Protein AF-A0A1C6F4W4-F1 (afdb_monomer)

Radius of gyration: 21.11 Å; Cα contacts (8 Å, |Δi|>4): 414; chains: 1; bounding box: 60×44×53 Å

Nearest PDB structures (foldseek):
  6biq-assembly4_C  TM=6.056E-01  e=6.637E-05  Trichomonas vaginalis
  6biq-assembly5_D  TM=5.310E-01  e=6.244E-05  Trichomonas vaginalis
  6b8c-assembly1_A  TM=7.217E-01  e=7.643E-04  Enterococcus faecium
  8v3w-assembly1_b  TM=6.867E-01  e=2.594E-03  Clostridioides difficile
  7v6t-assembly2_B  TM=5.217E-01  e=7.328E-03  Escherichia coli K-12

Foldseek 3Di:
DPPDDWDWDDDDPQWTWTQDDPVPGIDIDGVVVDPDDDDDDDVPDDDQDPQPQDLAQDDPDDDLLAFAQNLLLSLLVSQAVSQAAADPPAQQDQDAPVVLVVSCVVPPCQRPVCVVVCVVRHHRGGYYAFVSPVQSSCQQDNVVSDGHHCPLVRDDDFQVVQVVPFPFKDFLVPDDQFWSKWFDDVRGIWTRNGPQKTWGQDGRVRGIDIDGNPPDPTTMIGDRPSHHYDDCVVVDDDDPPPPD

Secondary structure (DSSP, 8-state):
---SPPPEEE-STTEEEEEEETTTEEEEEEGGGS--------TTS----TT--------SS--TTS-BHHHHHHHHHHHHHTT-B--TT-EEEE--HHHHHHHHHHHTHHHHTTHHHHHHHTTTSEEE-HHHHHHHHHHEETTTTEE-TTGGG-----HHHHHHH-SSEEEGGG--S-TT-EEEETTEEEEEEETTEEEEEEETTTEEEEEESTTS---EEE--TTSB---HHHH---------

pLDDT: mean 88.2, std 15.47, range [31.17, 98.88]

Mean predicted aligned error: 11.09 Å

Structure (mmCIF, N/CA/C/O backbone):
data_AF-A0A1C6F4W4-F1
#
_entry.id   AF-A0A1C6F4W4-F1
#
loop_
_atom_site.group_PDB
_atom_site.id
_atom_site.type_symbol
_atom_site.label_atom_id
_atom_site.label_alt_id
_atom_site.label_comp_id
_atom_site.label_asym_id
_atom_site.label_entity_id
_atom_site.label_seq_id
_atom_site.pdbx_PDB_ins_code
_atom_site.Cartn_x
_atom_site.Cartn_y
_atom_site.Cartn_z
_atom_site.occupancy
_atom_site.B_iso_or_equiv
_atom_site.auth_seq_id
_atom_site.auth_comp_id
_atom_site.auth_asym_id
_atom_site.auth_atom_id
_atom_site.pdbx_PDB_model_num
ATOM 1 N N . MET A 1 1 ? -38.102 -23.526 26.345 1.00 34.56 1 MET A N 1
ATOM 2 C CA . MET A 1 1 ? -37.687 -22.503 27.324 1.00 34.56 1 MET A CA 1
ATOM 3 C C . MET A 1 1 ? -36.189 -22.324 27.181 1.00 34.56 1 MET A C 1
ATOM 5 O O . MET A 1 1 ? -35.463 -23.223 27.578 1.00 34.56 1 MET A O 1
ATOM 9 N N . ILE A 1 2 ? -35.726 -21.238 26.557 1.00 39.31 2 ILE A N 1
ATOM 10 C CA . ILE A 1 2 ? -34.312 -20.850 26.644 1.00 39.31 2 ILE A CA 1
ATOM 11 C C . ILE A 1 2 ? -34.209 -20.078 27.958 1.00 39.31 2 ILE A C 1
ATOM 13 O O . ILE A 1 2 ? -34.439 -18.879 28.014 1.00 39.31 2 ILE A O 1
ATOM 17 N N . SER A 1 3 ? -34.043 -20.823 29.045 1.00 55.00 3 SER A N 1
ATOM 18 C CA . SER A 1 3 ? -33.612 -20.277 30.327 1.00 55.00 3 SER A CA 1
ATOM 19 C C . SER A 1 3 ? -32.093 -20.316 30.280 1.00 55.00 3 SER A C 1
ATOM 21 O O . SER A 1 3 ? -31.500 -21.333 30.631 1.00 55.00 3 SER A O 1
ATOM 23 N N . GLY A 1 4 ? -31.473 -19.275 29.746 1.00 56.84 4 GLY A N 1
ATOM 24 C CA . GLY A 1 4 ? -30.025 -19.199 29.644 1.00 56.84 4 GLY A CA 1
ATOM 25 C C . GLY A 1 4 ? -29.616 -17.751 29.496 1.00 56.84 4 GLY A C 1
ATOM 26 O O . GLY A 1 4 ? -30.234 -17.016 28.725 1.00 56.84 4 GLY A O 1
ATOM 27 N N . ASP A 1 5 ? -28.624 -17.348 30.274 1.00 73.56 5 ASP A N 1
ATOM 28 C CA . ASP A 1 5 ? -28.046 -16.015 30.215 1.00 73.56 5 ASP A CA 1
ATOM 29 C C . ASP A 1 5 ? -27.648 -15.668 28.769 1.00 73.56 5 ASP A C 1
ATOM 31 O O . ASP A 1 5 ? -27.149 -16.510 28.017 1.00 73.56 5 ASP A O 1
ATOM 35 N N . THR A 1 6 ? -27.924 -14.432 28.349 1.00 82.19 6 THR A N 1
ATOM 36 C CA . THR A 1 6 ? -27.609 -13.964 26.992 1.00 82.19 6 THR A CA 1
ATOM 37 C C . THR A 1 6 ? -26.132 -13.597 26.914 1.00 82.19 6 THR A C 1
ATOM 39 O O . THR A 1 6 ? -25.670 -12.745 27.668 1.00 82.19 6 THR A O 1
ATOM 42 N N . ILE A 1 7 ? -25.396 -14.218 25.989 1.00 87.56 7 ILE A N 1
ATOM 43 C CA . ILE A 1 7 ? -24.002 -13.870 25.681 1.00 87.56 7 ILE A CA 1
ATOM 44 C C . ILE A 1 7 ? -23.987 -13.019 24.409 1.00 87.56 7 ILE A C 1
ATOM 46 O O . ILE A 1 7 ? -24.620 -13.370 23.412 1.00 87.56 7 ILE A O 1
ATOM 50 N N . GLY A 1 8 ? -23.258 -11.905 24.450 1.00 89.38 8 GLY A N 1
ATOM 51 C CA . GLY A 1 8 ? -23.045 -11.013 23.317 1.00 89.38 8 GLY A CA 1
ATOM 52 C C . GLY A 1 8 ? -21.562 -10.792 23.055 1.00 89.38 8 GLY A C 1
ATOM 53 O O . GLY A 1 8 ? -20.743 -10.882 23.966 1.00 89.38 8 GLY A O 1
ATOM 54 N N . ILE A 1 9 ? -21.223 -10.511 21.801 1.00 90.25 9 ILE A N 1
ATOM 55 C CA . ILE A 1 9 ? -19.870 -10.160 21.370 1.00 90.25 9 ILE A CA 1
ATOM 56 C C . ILE A 1 9 ? -19.811 -8.642 21.266 1.00 90.25 9 ILE A C 1
ATOM 58 O O . ILE A 1 9 ? -20.549 -8.047 20.481 1.00 90.25 9 ILE A O 1
ATOM 62 N N . TYR A 1 10 ? -18.956 -8.007 22.059 1.00 86.94 10 TYR A N 1
ATOM 63 C CA . TYR A 1 10 ? -18.694 -6.582 21.906 1.00 86.94 10 TYR A CA 1
ATOM 64 C C . TYR A 1 10 ? -17.864 -6.335 20.655 1.00 86.94 10 TYR A C 1
ATOM 66 O O . TYR A 1 10 ? -16.881 -7.026 20.406 1.00 86.94 10 TYR A O 1
ATOM 74 N N . VAL A 1 11 ? -18.307 -5.376 19.851 1.00 85.25 11 VAL A N 1
ATOM 75 C CA . VAL A 1 11 ? -17.756 -5.107 18.514 1.00 85.25 11 VAL A CA 1
ATOM 76 C C . VAL A 1 11 ? -17.231 -3.677 18.387 1.00 85.25 11 VAL A C 1
ATOM 78 O O . VAL A 1 11 ? -17.151 -3.152 17.278 1.00 85.25 11 VAL A O 1
ATOM 81 N N . GLY A 1 12 ? -16.925 -3.037 19.516 1.00 78.25 12 GLY A N 1
ATOM 82 C CA . GLY A 1 12 ? -16.493 -1.645 19.572 1.00 78.25 12 GLY A CA 1
ATOM 83 C C . GLY A 1 12 ? -17.627 -0.624 19.470 1.00 78.25 12 GLY A C 1
ATOM 84 O O . GLY A 1 12 ? -18.808 -0.963 19.310 1.00 78.25 12 GLY A O 1
ATOM 85 N N . ASP A 1 13 ? -17.264 0.653 19.610 1.00 80.94 13 ASP A N 1
ATOM 86 C CA . ASP A 1 13 ? -18.166 1.815 19.556 1.00 80.94 13 ASP A CA 1
ATOM 87 C C . ASP A 1 13 ? -19.384 1.706 20.494 1.00 80.94 13 ASP A C 1
ATOM 89 O O . ASP A 1 13 ? -20.488 2.151 20.171 1.00 80.94 13 ASP A O 1
ATOM 93 N N . GLY A 1 14 ? -19.226 1.056 21.652 1.00 85.50 14 GLY A N 1
ATOM 94 C CA . GLY A 1 14 ? -20.329 0.872 22.595 1.00 85.50 14 GLY A CA 1
ATOM 95 C C . GLY A 1 14 ? -21.426 -0.080 22.102 1.00 85.50 14 GLY A C 1
ATOM 96 O O . GLY A 1 14 ? -22.542 -0.007 22.615 1.00 85.50 14 GLY A O 1
ATOM 97 N N . ASN A 1 15 ? -21.150 -0.958 21.129 1.00 91.00 15 ASN A N 1
ATOM 98 C CA . ASN A 1 15 ? -22.128 -1.881 20.543 1.00 91.00 15 ASN A CA 1
ATOM 99 C C . ASN A 1 15 ? -21.820 -3.357 20.822 1.00 91.00 15 ASN A C 1
ATOM 101 O O . ASN A 1 15 ? -20.669 -3.775 20.926 1.00 91.00 15 ASN A O 1
ATOM 105 N N . VAL A 1 16 ? -22.877 -4.167 20.851 1.00 92.69 16 VAL A N 1
ATOM 106 C CA . VAL A 1 16 ? -22.829 -5.615 21.064 1.00 92.69 16 VAL A CA 1
ATOM 107 C C . VAL A 1 16 ? -23.659 -6.346 20.011 1.00 92.69 16 VAL A C 1
ATOM 109 O O . VAL A 1 16 ? -24.753 -5.910 19.648 1.00 92.69 16 VAL A O 1
ATOM 112 N N . VAL A 1 17 ? -23.132 -7.465 19.515 1.00 92.81 17 VAL A N 1
ATOM 113 C CA . VAL A 1 17 ? -23.827 -8.390 18.615 1.00 92.81 17 VAL A CA 1
ATOM 114 C C . VAL A 1 17 ? -24.259 -9.621 19.399 1.00 92.81 17 VAL A C 1
ATOM 116 O O . VAL A 1 17 ? -23.430 -10.273 20.032 1.00 92.81 17 VAL A O 1
ATOM 119 N N . TYR A 1 18 ? -25.549 -9.953 19.371 1.00 92.81 18 TYR A N 1
ATOM 120 C CA . TYR A 1 18 ? -26.083 -11.094 20.118 1.00 92.81 18 TYR A CA 1
ATOM 121 C C . TYR A 1 18 ? -27.349 -11.674 19.480 1.00 92.81 18 TYR A C 1
ATOM 123 O O . TYR A 1 18 ? -28.036 -11.017 18.696 1.00 92.81 18 TYR A O 1
ATOM 131 N N . ALA A 1 19 ? -27.660 -12.928 19.816 1.00 91.06 19 ALA A N 1
ATOM 132 C CA . ALA A 1 19 ? -28.913 -13.570 19.430 1.00 91.06 19 ALA A CA 1
ATOM 133 C C . ALA A 1 19 ? -30.038 -13.112 20.371 1.00 91.06 19 ALA A C 1
ATOM 135 O O . ALA A 1 19 ? -30.039 -13.464 21.549 1.00 91.06 19 ALA A O 1
ATOM 136 N N . LYS A 1 20 ? -30.988 -12.323 19.856 1.00 87.94 20 LYS A N 1
ATOM 137 C CA . LYS A 1 20 ? -32.026 -11.665 20.663 1.00 87.94 20 LYS A CA 1
ATOM 138 C C . LYS A 1 20 ? -33.254 -12.539 20.880 1.00 87.94 20 LYS A C 1
ATOM 140 O O . LYS A 1 20 ? -33.699 -12.728 22.008 1.00 87.94 20 LYS A O 1
ATOM 145 N N . SER A 1 21 ? -33.824 -13.070 19.803 1.00 88.12 21 SER A N 1
ATOM 146 C CA . SER A 1 21 ? -34.999 -13.941 19.867 1.00 88.12 21 SER A CA 1
ATOM 147 C C . SER A 1 21 ? -35.139 -14.764 18.585 1.00 88.12 21 SER A C 1
ATOM 149 O O . SER A 1 21 ? -34.479 -14.493 17.585 1.00 88.12 21 SER A O 1
ATOM 151 N N . ALA A 1 22 ? -36.028 -15.760 18.585 1.00 86.50 22 ALA A N 1
ATOM 152 C CA . ALA A 1 22 ? -36.345 -16.513 17.369 1.00 86.50 22 ALA A CA 1
ATOM 153 C C . ALA A 1 22 ? -37.002 -15.645 16.276 1.00 86.50 22 ALA A C 1
ATOM 155 O O . ALA A 1 22 ? -36.935 -16.001 15.104 1.00 86.50 22 ALA A O 1
ATOM 156 N N . ALA A 1 23 ? -37.641 -14.534 16.658 1.00 92.75 23 ALA A N 1
ATOM 157 C CA . ALA A 1 23 ? -38.277 -13.611 15.723 1.00 92.75 23 ALA A CA 1
ATOM 158 C C . ALA A 1 23 ? -37.289 -12.565 15.187 1.00 92.75 23 ALA A C 1
ATOM 160 O O . ALA A 1 23 ? -37.311 -12.260 13.999 1.00 92.75 23 ALA A O 1
ATOM 161 N N . ASP A 1 24 ? -36.415 -12.050 16.054 1.00 89.38 24 ASP A N 1
ATOM 162 C CA . ASP A 1 24 ? -35.503 -10.945 15.731 1.00 89.38 24 ASP A CA 1
ATOM 163 C C . ASP A 1 24 ? -34.140 -11.425 15.211 1.00 89.38 24 ASP A C 1
ATOM 165 O O . ASP A 1 24 ? -33.417 -10.675 14.561 1.00 89.38 24 ASP A O 1
ATOM 169 N N . GLY A 1 25 ? -33.770 -12.677 15.489 1.00 89.88 25 GLY A N 1
ATOM 170 C CA . GLY A 1 25 ? -32.495 -13.253 15.076 1.00 89.88 25 GLY A CA 1
ATOM 171 C C . GLY A 1 25 ? -31.293 -12.629 15.790 1.00 89.88 25 GLY A C 1
ATOM 172 O O . GLY A 1 25 ? -31.318 -12.394 17.002 1.00 89.88 25 GLY A O 1
ATOM 173 N N . VAL A 1 26 ? -30.210 -12.424 15.036 1.00 92.56 26 VAL A N 1
ATOM 174 C CA . VAL A 1 26 ? -28.975 -11.785 15.511 1.00 92.56 26 VAL A CA 1
ATOM 175 C C . VAL A 1 26 ? -29.067 -10.286 15.260 1.00 92.56 26 VAL A C 1
ATOM 177 O O . VAL A 1 26 ? -29.299 -9.861 14.130 1.00 92.56 26 VAL A O 1
ATOM 180 N N . VAL A 1 27 ? -28.851 -9.491 16.302 1.00 93.19 27 VAL A N 1
ATOM 181 C CA . VAL A 1 27 ? -28.929 -8.027 16.240 1.00 93.19 27 VAL A CA 1
ATOM 182 C C . VAL A 1 27 ? -27.602 -7.393 16.643 1.00 93.19 27 VAL A C 1
ATOM 184 O O . VAL A 1 27 ? -26.827 -7.999 17.381 1.00 93.19 27 VAL A O 1
ATOM 187 N N . LYS A 1 28 ? -27.370 -6.157 16.188 1.00 94.44 28 LYS A N 1
ATOM 188 C CA . LYS A 1 28 ? -26.340 -5.247 16.703 1.00 94.44 28 LYS A CA 1
ATOM 189 C C . LYS A 1 28 ? -27.047 -4.092 17.401 1.00 94.44 28 LYS A C 1
ATOM 191 O O . LYS A 1 28 ? -27.774 -3.349 16.747 1.00 94.44 28 LYS A O 1
ATOM 196 N N . GLU A 1 29 ? -26.838 -3.936 18.700 1.00 94.75 29 GLU A N 1
ATOM 197 C CA . GLU A 1 29 ? -27.463 -2.870 19.491 1.00 94.75 29 GLU A CA 1
ATOM 198 C C . GLU A 1 29 ? -26.431 -2.205 20.413 1.00 94.75 29 GLU A C 1
ATOM 200 O O . GLU A 1 29 ? -25.399 -2.814 20.715 1.00 94.75 29 GLU A O 1
ATOM 205 N N . PRO A 1 30 ? -26.687 -0.972 20.885 1.00 93.50 30 PRO A N 1
ATOM 206 C CA . PRO A 1 30 ? -25.866 -0.364 21.921 1.00 93.50 30 PRO A CA 1
ATOM 207 C C . PRO A 1 30 ? -25.831 -1.248 23.170 1.00 93.50 30 PRO A C 1
ATOM 209 O O . PRO A 1 30 ? -2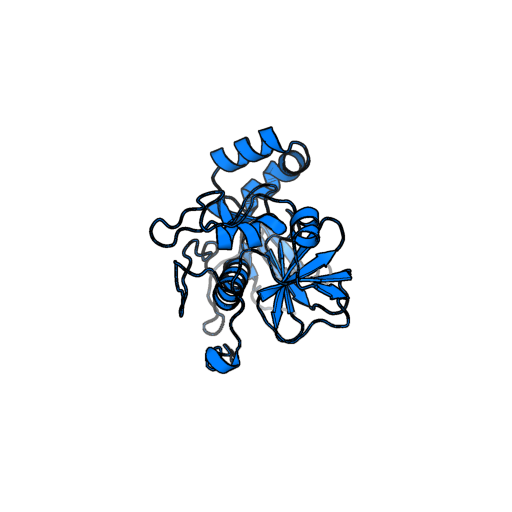6.857 -1.794 23.578 1.00 93.50 30 PRO A O 1
ATOM 212 N N . VAL A 1 31 ? -24.681 -1.330 23.841 1.00 89.38 31 VAL A N 1
ATOM 213 C CA . VAL A 1 31 ? -24.550 -2.014 25.139 1.00 89.38 31 VAL A CA 1
ATOM 214 C C . VAL A 1 31 ? -25.578 -1.458 26.131 1.00 89.38 31 VAL A C 1
ATOM 216 O O . VAL A 1 31 ? -26.204 -2.217 26.862 1.00 89.38 31 VAL A O 1
ATOM 219 N N . SER A 1 32 ? -25.847 -0.150 26.091 1.00 91.00 32 SER A N 1
ATOM 220 C CA . SER A 1 32 ? -26.853 0.514 26.932 1.00 91.00 32 SER A CA 1
ATOM 221 C C . SER A 1 32 ? -28.299 0.061 26.693 1.00 91.00 32 SER A C 1
ATOM 223 O O . SER A 1 32 ? -29.154 0.320 27.538 1.00 91.00 32 SER A O 1
ATOM 225 N N . ALA A 1 33 ? -28.590 -0.601 25.570 1.00 87.50 33 ALA A N 1
ATOM 226 C CA . ALA A 1 33 ? -29.919 -1.124 25.263 1.00 87.50 33 ALA A CA 1
ATOM 227 C C . ALA A 1 33 ? -30.185 -2.502 25.898 1.00 87.50 33 ALA A C 1
ATOM 229 O O . ALA A 1 33 ? -31.342 -2.909 25.998 1.00 87.50 33 ALA A O 1
ATOM 230 N N . GLY A 1 34 ? -29.140 -3.222 26.325 1.00 82.12 34 GLY A N 1
ATOM 231 C CA . GLY A 1 34 ? -29.257 -4.548 26.934 1.00 82.12 34 GLY A CA 1
ATOM 232 C C . GLY A 1 34 ? -29.070 -4.542 28.453 1.00 82.12 34 GLY A C 1
ATOM 233 O O . GLY A 1 34 ? -28.502 -3.622 29.034 1.00 82.12 34 GLY A O 1
ATOM 234 N N . SER A 1 35 ? -29.531 -5.603 29.117 1.00 84.00 35 SER A N 1
ATOM 235 C CA . SER A 1 35 ? -29.334 -5.826 30.559 1.00 84.00 35 SER A CA 1
ATOM 236 C C . SER A 1 35 ? -28.060 -6.638 30.840 1.00 84.00 35 SER A C 1
ATOM 238 O O . SER A 1 35 ? -28.122 -7.712 31.435 1.00 84.00 35 SER A O 1
ATOM 240 N N . TRP A 1 36 ? -26.905 -6.152 30.377 1.00 86.94 36 TRP A N 1
ATOM 241 C CA . TRP A 1 36 ? -25.606 -6.813 30.564 1.00 86.94 36 TRP A CA 1
ATOM 242 C C . TRP A 1 36 ? -25.111 -6.656 32.004 1.00 86.94 36 TRP A C 1
ATOM 244 O O . TRP A 1 36 ? -25.077 -5.548 32.534 1.00 86.94 36 TRP A O 1
ATOM 254 N N . THR A 1 37 ? -24.715 -7.757 32.641 1.00 86.12 37 THR A N 1
ATOM 255 C CA . THR A 1 37 ? -24.343 -7.776 34.069 1.00 86.12 37 THR A CA 1
ATOM 256 C C . THR A 1 37 ? -22.857 -8.016 34.318 1.00 86.12 37 THR A C 1
ATOM 258 O O . THR A 1 37 ? -22.373 -7.713 35.407 1.00 86.12 37 THR A O 1
ATOM 261 N N . ALA A 1 38 ? -22.127 -8.543 33.333 1.00 85.50 38 ALA A N 1
ATOM 262 C CA . ALA A 1 38 ? -20.712 -8.857 33.453 1.00 85.50 38 ALA A CA 1
ATOM 263 C C . ALA A 1 38 ? -20.014 -8.851 32.090 1.00 85.50 38 ALA A C 1
ATOM 265 O O . ALA A 1 38 ? -20.641 -9.051 31.050 1.00 85.50 38 ALA A O 1
ATOM 266 N N . TRP A 1 39 ? -18.699 -8.671 32.145 1.00 85.25 39 TRP A N 1
ATOM 267 C CA . TRP A 1 39 ? -17.776 -8.837 31.031 1.00 85.25 39 TRP A CA 1
ATOM 268 C C . TRP A 1 39 ? -16.846 -10.006 31.340 1.00 85.25 39 TRP A C 1
ATOM 270 O O . TRP A 1 39 ? -16.452 -10.187 32.494 1.00 85.25 39 TRP A O 1
ATOM 280 N N . PHE A 1 40 ? -16.508 -10.800 30.328 1.00 83.12 40 PHE A N 1
ATOM 281 C CA . PHE A 1 40 ? -15.511 -11.857 30.443 1.00 83.12 40 PHE A CA 1
ATOM 282 C C . PHE A 1 40 ? -14.760 -12.030 29.125 1.00 83.12 40 PHE A C 1
ATOM 284 O O . PHE A 1 40 ? -15.306 -11.797 28.047 1.00 83.12 40 PHE A O 1
ATOM 291 N N . GLU A 1 41 ? -13.514 -12.471 29.237 1.00 79.94 41 GLU A N 1
ATOM 292 C CA . GLU A 1 41 ? -12.682 -12.884 28.114 1.00 79.94 41 GLU A CA 1
ATOM 293 C C . GLU A 1 41 ? -12.720 -14.410 27.979 1.00 79.94 41 GLU A C 1
ATOM 295 O O . GLU A 1 41 ? -12.886 -15.147 28.954 1.00 79.94 41 GLU A O 1
ATOM 300 N N . ILE A 1 42 ? -12.577 -14.892 26.751 1.00 80.31 42 ILE A N 1
ATOM 301 C CA . ILE A 1 42 ? -12.490 -16.299 26.387 1.00 80.31 42 ILE A CA 1
ATOM 302 C C . ILE A 1 42 ? -10.995 -16.634 26.306 1.00 80.31 42 ILE A C 1
ATOM 304 O O . ILE A 1 42 ? -10.340 -16.190 25.368 1.00 80.31 42 ILE A O 1
ATOM 308 N N . PRO A 1 43 ? -10.438 -17.430 27.239 1.00 69.19 43 PRO A N 1
ATOM 309 C CA . PRO A 1 43 ? -8.984 -17.571 27.406 1.00 69.19 43 PRO A CA 1
ATOM 310 C C . PRO A 1 43 ? -8.207 -18.124 26.201 1.00 69.19 43 PRO A C 1
ATOM 312 O O . PRO A 1 43 ? -6.983 -18.089 26.198 1.00 69.19 43 PRO A O 1
ATOM 315 N N . TRP A 1 44 ? -8.899 -18.696 25.217 1.00 76.56 44 TRP A N 1
ATOM 316 C CA . TRP A 1 44 ? -8.320 -19.278 24.001 1.00 76.56 44 TRP A CA 1
ATOM 317 C C . TRP A 1 44 ? -8.621 -18.456 22.739 1.00 76.56 44 TRP A C 1
ATOM 319 O O . TRP A 1 44 ? -8.401 -18.938 21.631 1.00 76.56 44 TRP A O 1
ATOM 329 N N . ILE A 1 45 ? -9.166 -17.248 22.894 1.00 73.25 45 ILE A N 1
ATOM 330 C CA . ILE A 1 45 ? -9.273 -16.260 21.822 1.00 73.25 45 ILE A CA 1
ATOM 331 C C . ILE A 1 45 ? -8.183 -15.218 22.050 1.00 73.25 45 ILE A C 1
ATOM 333 O O . ILE A 1 45 ? -8.053 -14.677 23.145 1.00 73.25 45 ILE A O 1
ATOM 337 N N . GLU A 1 46 ? -7.416 -14.927 21.005 1.00 64.62 46 GLU A N 1
ATOM 338 C CA . GLU A 1 46 ? -6.555 -13.751 20.980 1.00 64.62 46 GLU A CA 1
ATOM 339 C C . GLU A 1 46 ? -7.429 -12.527 20.691 1.00 64.62 46 GLU A C 1
ATOM 341 O O . GLU A 1 46 ? -7.998 -12.378 19.607 1.00 64.62 46 GLU A O 1
ATOM 346 N N . TYR A 1 47 ? -7.607 -11.685 21.705 1.00 62.75 47 TYR A N 1
ATOM 347 C CA . TYR A 1 47 ? -8.311 -10.419 21.570 1.00 62.75 47 TYR A CA 1
ATOM 348 C C . TYR A 1 47 ? -7.330 -9.381 21.035 1.00 62.75 47 TYR A C 1
ATOM 350 O O . TYR A 1 47 ? -6.377 -9.026 21.722 1.00 62.75 47 TYR A O 1
ATOM 358 N N . GLY A 1 48 ? -7.561 -8.880 19.821 1.00 55.25 48 GLY A N 1
ATOM 359 C CA . GLY A 1 48 ? -6.865 -7.677 19.374 1.00 55.25 48 GLY A CA 1
ATOM 360 C C . GLY A 1 48 ? -7.280 -6.504 20.263 1.00 55.25 48 GLY A C 1
ATOM 361 O O . GLY A 1 48 ? -8.473 -6.326 20.516 1.00 55.25 48 GLY A O 1
ATOM 362 N N . GLU A 1 49 ? -6.333 -5.696 20.746 1.00 53.19 49 GLU A N 1
ATOM 363 C CA . GLU A 1 49 ? -6.718 -4.423 21.360 1.00 53.19 49 GLU A CA 1
ATOM 364 C C . GLU A 1 49 ? -7.397 -3.569 20.283 1.00 53.19 49 GLU A C 1
ATOM 366 O O . GLU A 1 49 ? -6.916 -3.541 19.145 1.00 53.19 49 GLU A O 1
ATOM 371 N N . GLU A 1 50 ? -8.459 -2.829 20.633 1.00 48.47 50 GLU A N 1
ATOM 372 C CA . GLU A 1 50 ? -9.143 -1.888 19.720 1.00 48.47 50 GLU A CA 1
ATOM 373 C C . GLU A 1 50 ? -8.159 -0.914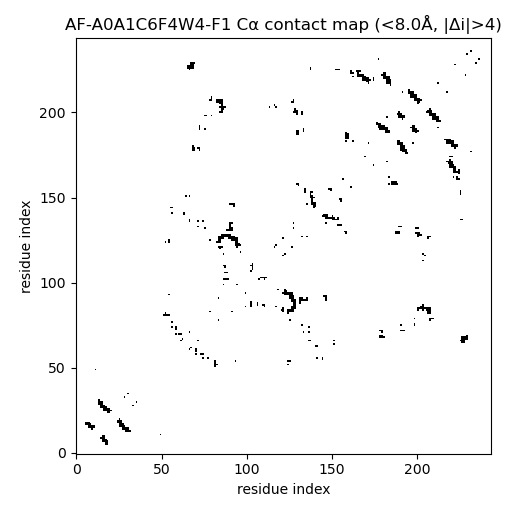 19.027 1.00 48.47 50 GLU A C 1
ATOM 375 O O . GLU A 1 50 ? -8.467 -0.376 17.965 1.00 48.47 50 GLU A O 1
ATOM 380 N N . ASN A 1 51 ? -6.953 -0.747 19.595 1.00 48.19 51 ASN A N 1
ATOM 381 C CA . ASN A 1 51 ? -5.856 0.091 19.112 1.00 48.19 51 ASN A CA 1
ATOM 382 C C . ASN A 1 51 ? -4.534 -0.658 18.828 1.00 48.19 51 ASN A C 1
ATOM 384 O O . ASN A 1 51 ? -3.500 -0.008 18.702 1.00 48.19 51 ASN A O 1
ATOM 388 N N . SER A 1 52 ? -4.516 -1.988 18.698 1.00 51.50 52 SER A N 1
ATOM 389 C CA . SER A 1 52 ? -3.273 -2.751 18.434 1.00 51.50 52 SER A CA 1
ATOM 390 C C . SER A 1 52 ? -2.790 -2.675 16.976 1.00 51.50 52 SER A C 1
ATOM 392 O O . SER A 1 52 ? -2.221 -3.624 16.446 1.00 51.50 52 SER A O 1
ATOM 394 N N . PHE A 1 53 ? -2.992 -1.541 16.300 1.00 61.81 53 PHE A N 1
ATOM 395 C CA . PHE A 1 53 ? -2.255 -1.264 15.072 1.00 61.81 53 PHE A CA 1
ATOM 396 C C . PHE A 1 53 ? -0.904 -0.662 15.452 1.00 61.81 53 PHE A C 1
ATOM 398 O O . PHE A 1 53 ? -0.827 0.388 16.092 1.00 61.81 53 PHE A O 1
ATOM 405 N N . SER A 1 54 ? 0.181 -1.322 15.057 1.00 77.00 54 SER A N 1
ATOM 406 C CA . SER A 1 54 ? 1.501 -0.729 15.201 1.00 77.00 54 SER A CA 1
ATOM 407 C C . SER A 1 54 ? 1.781 0.201 14.025 1.00 77.00 54 SER A C 1
ATOM 409 O O . SER A 1 54 ? 1.598 -0.153 12.859 1.00 77.00 54 SER A O 1
ATOM 411 N N . ASN A 1 55 ? 2.257 1.407 14.330 1.00 85.06 55 ASN A N 1
ATOM 412 C CA . ASN A 1 55 ? 2.871 2.281 13.330 1.00 85.06 55 ASN A CA 1
ATOM 413 C C . ASN A 1 55 ? 4.380 2.015 13.195 1.00 85.06 55 ASN A C 1
ATOM 415 O O . ASN A 1 55 ? 5.037 2.656 12.367 1.00 85.06 55 ASN A O 1
ATOM 419 N N . GLU A 1 56 ? 4.945 1.114 13.998 1.00 85.69 56 GLU A N 1
ATOM 420 C CA . GLU A 1 56 ? 6.336 0.702 13.853 1.00 85.69 56 GLU A CA 1
ATOM 421 C C . GLU A 1 56 ? 6.502 -0.182 12.620 1.00 85.69 56 GLU A C 1
ATOM 423 O O . GLU A 1 56 ? 5.628 -0.976 12.282 1.00 85.69 56 GLU A O 1
ATOM 428 N N . ILE A 1 57 ? 7.644 -0.029 11.953 1.00 87.81 57 ILE A N 1
ATOM 429 C CA . ILE A 1 57 ? 8.025 -0.842 10.803 1.00 87.81 57 ILE A CA 1
ATOM 430 C C . ILE A 1 57 ? 9.329 -1.525 11.137 1.00 87.81 57 ILE A C 1
ATOM 432 O O . ILE A 1 57 ? 10.321 -0.866 11.456 1.00 87.81 57 ILE A O 1
ATOM 436 N N . GLN A 1 58 ? 9.315 -2.843 11.040 1.00 86.19 58 GLN A N 1
ATOM 437 C CA . GLN A 1 58 ? 10.447 -3.697 11.329 1.00 86.19 58 GLN A CA 1
ATOM 438 C C . GLN A 1 58 ? 10.838 -4.460 10.071 1.00 86.19 58 GLN A C 1
ATOM 440 O O . GLN A 1 58 ? 9.997 -4.878 9.279 1.00 86.19 58 GLN A O 1
ATOM 445 N N . PHE A 1 59 ? 12.135 -4.639 9.874 1.00 85.19 59 PHE A N 1
ATOM 446 C CA . PHE A 1 59 ? 12.643 -5.462 8.792 1.00 85.19 59 PHE A CA 1
ATOM 447 C C . PHE A 1 59 ? 13.660 -6.441 9.361 1.00 85.19 59 PHE A C 1
ATOM 449 O O . PHE A 1 59 ? 14.569 -6.030 10.082 1.00 85.19 59 PHE A O 1
ATOM 456 N N . GLU A 1 60 ? 13.511 -7.723 9.035 1.00 73.25 60 GLU A N 1
ATOM 457 C CA . GLU A 1 60 ? 14.417 -8.770 9.524 1.00 73.25 60 GLU A CA 1
ATOM 458 C C . GLU A 1 60 ? 15.760 -8.753 8.775 1.00 73.25 60 GLU A C 1
ATOM 460 O O . GLU A 1 60 ? 16.815 -8.916 9.383 1.00 73.25 60 GLU A O 1
ATOM 465 N N . GLU A 1 61 ? 15.734 -8.484 7.465 1.00 64.38 61 GLU A N 1
ATOM 466 C CA . GLU A 1 61 ? 16.916 -8.432 6.596 1.00 64.38 61 GLU A CA 1
ATOM 467 C C . GLU A 1 61 ? 16.818 -7.228 5.648 1.00 64.38 61 GLU A C 1
ATOM 469 O O . GLU A 1 61 ? 16.330 -7.314 4.519 1.00 64.38 61 GLU A O 1
ATOM 474 N N . TYR A 1 62 ? 17.255 -6.062 6.129 1.00 64.69 62 TYR A N 1
ATOM 475 C CA . TYR A 1 62 ? 17.124 -4.795 5.410 1.00 64.69 62 TYR A CA 1
ATOM 476 C C . TYR A 1 62 ? 18.463 -4.105 5.194 1.00 64.69 62 TYR A C 1
ATOM 478 O O . TYR A 1 62 ? 19.122 -3.656 6.129 1.00 64.69 62 TYR A O 1
ATOM 486 N N . ASP A 1 63 ? 18.833 -3.983 3.921 1.00 68.44 63 ASP A N 1
ATOM 487 C CA . ASP A 1 63 ? 19.884 -3.073 3.486 1.00 68.44 63 ASP A CA 1
ATOM 488 C C . ASP A 1 63 ? 19.241 -1.725 3.141 1.00 68.44 63 ASP A C 1
ATOM 490 O O . ASP A 1 63 ? 18.647 -1.551 2.074 1.00 68.44 63 ASP A O 1
ATOM 494 N N . GLU A 1 64 ? 19.376 -0.753 4.045 1.00 61.22 64 GLU A N 1
ATOM 495 C CA . GLU A 1 64 ? 18.877 0.616 3.860 1.00 61.22 64 GLU A CA 1
ATOM 496 C C . GLU A 1 64 ? 19.380 1.270 2.565 1.00 61.22 64 GLU A C 1
ATOM 498 O O . GLU A 1 64 ? 18.701 2.117 1.985 1.00 61.22 64 GLU A O 1
ATOM 503 N N . LYS A 1 65 ? 20.553 0.847 2.078 1.00 66.88 65 LYS A N 1
ATOM 504 C CA . LYS A 1 65 ? 21.196 1.391 0.878 1.00 66.88 65 LYS A CA 1
ATOM 505 C C . LYS A 1 65 ? 20.730 0.688 -0.390 1.00 66.88 65 LYS A C 1
ATOM 507 O O . LYS A 1 65 ? 21.052 1.142 -1.488 1.00 66.88 65 LYS A O 1
ATOM 512 N N . LYS A 1 66 ? 19.982 -0.411 -0.257 1.00 76.81 66 LYS A N 1
ATOM 513 C CA . LYS A 1 66 ? 19.456 -1.216 -1.358 1.00 76.81 66 LYS A CA 1
ATOM 514 C C . LYS A 1 66 ? 18.022 -1.635 -1.062 1.00 76.81 66 LYS A C 1
ATOM 516 O O . LYS A 1 66 ? 17.754 -2.771 -0.672 1.00 76.81 66 LYS A O 1
ATOM 521 N N . LYS A 1 67 ? 17.087 -0.722 -1.339 1.00 89.75 67 LYS A N 1
ATOM 522 C CA . LYS A 1 67 ? 15.657 -1.044 -1.423 1.00 89.75 67 LYS A CA 1
ATOM 523 C C . LYS A 1 67 ? 15.480 -2.250 -2.348 1.00 89.75 67 LYS A C 1
ATOM 525 O O . LYS A 1 67 ? 15.854 -2.189 -3.523 1.00 89.75 67 LYS A O 1
ATOM 530 N N . ASN A 1 68 ? 14.963 -3.351 -1.812 1.00 93.12 68 ASN A N 1
ATOM 531 C CA . ASN A 1 68 ? 14.887 -4.630 -2.510 1.00 93.12 68 ASN A CA 1
ATOM 532 C C . ASN A 1 68 ? 13.487 -5.251 -2.426 1.00 93.12 68 ASN A C 1
ATOM 534 O O . ASN A 1 68 ? 12.624 -4.796 -1.674 1.00 93.12 68 ASN A O 1
ATOM 538 N N . ASN A 1 69 ? 13.247 -6.273 -3.242 1.00 93.94 69 ASN A N 1
ATOM 539 C CA . ASN A 1 69 ? 11.940 -6.909 -3.363 1.00 93.94 69 ASN A CA 1
ATOM 540 C C . ASN A 1 69 ? 11.484 -7.626 -2.080 1.00 93.94 69 ASN A C 1
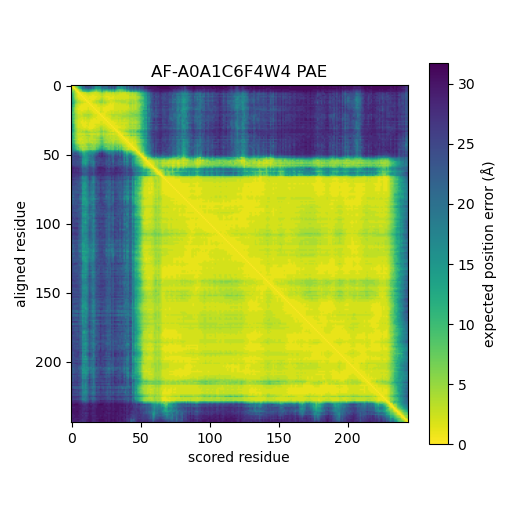ATOM 542 O O . ASN A 1 69 ? 10.286 -7.647 -1.815 1.00 93.94 69 ASN A O 1
ATOM 546 N N . LEU A 1 70 ? 12.396 -8.157 -1.258 1.00 92.06 70 LEU A N 1
ATOM 547 C CA . LEU A 1 70 ? 12.035 -8.816 0.005 1.00 92.06 70 LEU A CA 1
ATOM 548 C C . LEU A 1 70 ? 11.603 -7.806 1.069 1.00 92.06 70 LEU A C 1
ATOM 550 O O . LEU A 1 70 ? 10.566 -7.987 1.704 1.00 92.06 70 LEU A O 1
ATOM 554 N N . GLY A 1 71 ? 12.326 -6.692 1.198 1.00 93.75 71 GLY A N 1
ATOM 555 C CA . GLY A 1 71 ? 11.921 -5.598 2.079 1.00 93.75 71 GLY A CA 1
ATOM 556 C C . GLY A 1 71 ? 10.585 -4.982 1.653 1.00 93.75 71 GLY A C 1
ATOM 557 O O . GLY A 1 71 ? 9.763 -4.654 2.505 1.00 93.75 71 GLY A O 1
ATOM 558 N N . LEU A 1 72 ? 10.315 -4.893 0.344 1.00 96.12 72 LEU A N 1
ATOM 559 C CA . LEU A 1 72 ? 9.008 -4.461 -0.160 1.00 96.12 72 LEU A CA 1
ATOM 560 C C . LEU A 1 72 ? 7.883 -5.429 0.245 1.00 96.12 72 LEU A C 1
ATOM 562 O O . LEU A 1 72 ? 6.788 -4.988 0.588 1.00 96.12 72 LEU A O 1
ATOM 566 N N . VAL A 1 73 ? 8.141 -6.739 0.220 1.00 96.06 73 VAL A N 1
ATOM 567 C CA . VAL A 1 73 ? 7.173 -7.753 0.668 1.00 96.06 73 VAL A CA 1
ATOM 568 C C . VAL A 1 73 ? 6.917 -7.628 2.168 1.00 96.06 73 VAL A C 1
ATOM 570 O O . VAL A 1 73 ? 5.757 -7.569 2.567 1.00 96.06 73 VAL A O 1
ATOM 573 N N . GLN A 1 74 ? 7.964 -7.503 2.989 1.00 94.69 74 GLN A N 1
ATOM 574 C CA . GLN A 1 74 ? 7.827 -7.285 4.436 1.00 94.69 74 GLN A CA 1
ATOM 575 C C . GLN A 1 74 ? 7.047 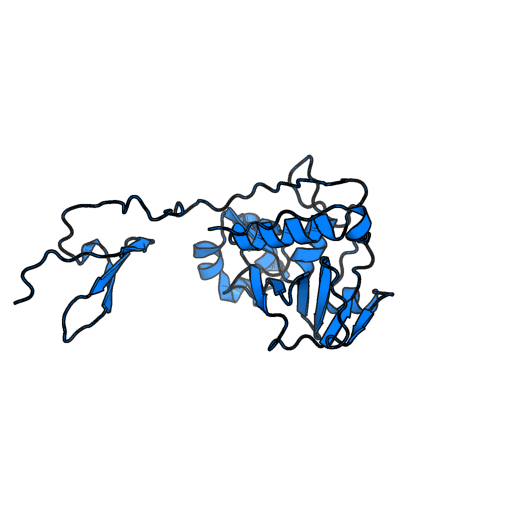-6.004 4.753 1.00 94.69 74 GLN A C 1
ATOM 577 O O . GLN A 1 74 ? 6.188 -6.005 5.631 1.00 94.69 74 GLN A O 1
ATOM 582 N N . TRP A 1 75 ? 7.309 -4.920 4.020 1.00 96.25 75 TRP A N 1
ATOM 583 C CA . TRP A 1 75 ? 6.562 -3.667 4.128 1.00 96.25 75 TRP A CA 1
ATOM 584 C C . TRP A 1 75 ? 5.074 -3.859 3.827 1.00 96.25 75 TRP A C 1
ATOM 586 O O . TRP A 1 75 ? 4.220 -3.419 4.592 1.00 96.25 75 TRP A O 1
ATOM 596 N N . ALA A 1 76 ? 4.756 -4.543 2.726 1.00 98.06 76 ALA A N 1
ATOM 597 C CA . ALA A 1 76 ? 3.377 -4.784 2.327 1.00 98.06 76 ALA A CA 1
ATOM 598 C C . ALA A 1 76 ? 2.636 -5.666 3.343 1.00 98.06 76 ALA A C 1
ATOM 600 O O . ALA A 1 76 ? 1.505 -5.350 3.710 1.00 98.06 76 ALA A O 1
ATOM 601 N N . ILE A 1 77 ? 3.276 -6.740 3.822 1.00 95.88 77 ILE A N 1
ATOM 602 C CA . ILE A 1 77 ? 2.713 -7.641 4.838 1.00 95.88 77 ILE A CA 1
ATOM 603 C C . ILE A 1 77 ? 2.397 -6.863 6.112 1.00 95.88 77 ILE A C 1
ATOM 605 O O . ILE A 1 77 ? 1.257 -6.899 6.562 1.00 95.88 77 ILE A O 1
ATOM 609 N N . GLN A 1 78 ? 3.343 -6.069 6.617 1.00 95.19 78 GLN A N 1
ATOM 610 C CA . GLN A 1 78 ? 3.114 -5.228 7.793 1.00 95.19 78 GLN A CA 1
ATOM 611 C C . GLN A 1 78 ? 2.008 -4.196 7.574 1.00 95.19 78 GLN A C 1
ATOM 613 O O . GLN A 1 78 ? 1.248 -3.926 8.500 1.00 95.19 78 GLN A O 1
ATOM 618 N N . ALA A 1 79 ? 1.887 -3.626 6.372 1.00 97.31 79 ALA A N 1
ATOM 619 C CA . ALA A 1 79 ? 0.807 -2.695 6.064 1.00 97.31 79 ALA A CA 1
ATOM 620 C C . ALA A 1 79 ? -0.574 -3.363 6.161 1.00 97.31 79 ALA A C 1
ATOM 622 O O . ALA A 1 79 ? -1.514 -2.775 6.693 1.00 97.31 79 ALA A O 1
ATOM 623 N N . TYR A 1 80 ? -0.694 -4.604 5.686 1.00 96.56 80 TYR A N 1
ATOM 624 C CA . TYR A 1 80 ? -1.920 -5.386 5.822 1.00 96.56 80 TYR A CA 1
ATOM 625 C C . TYR A 1 80 ? -2.172 -5.826 7.273 1.00 96.56 80 TYR A C 1
ATOM 627 O O . TYR A 1 80 ? -3.262 -5.600 7.792 1.00 96.56 80 TYR A O 1
ATOM 635 N N . GLU A 1 81 ? -1.178 -6.420 7.937 1.00 91.62 81 GLU A N 1
ATOM 636 C CA . GLU A 1 81 ? -1.314 -6.972 9.294 1.00 91.62 81 GLU A CA 1
ATOM 637 C C . GLU A 1 81 ? -1.593 -5.890 10.344 1.00 91.62 81 GLU A C 1
ATOM 639 O O . GLU A 1 81 ? -2.394 -6.111 11.246 1.00 91.62 81 GLU A O 1
ATOM 644 N N . ASN A 1 82 ? -1.032 -4.687 10.178 1.00 92.50 82 ASN A N 1
ATOM 645 C CA . ASN A 1 82 ? -1.316 -3.538 11.045 1.00 92.50 82 ASN A CA 1
ATOM 646 C C . ASN A 1 82 ? -2.537 -2.714 10.593 1.00 92.50 82 ASN A C 1
ATOM 648 O O . ASN A 1 82 ? -2.774 -1.625 11.114 1.00 92.50 82 ASN A O 1
ATOM 652 N N . GLY A 1 83 ? -3.308 -3.188 9.609 1.00 94.38 83 GLY A N 1
ATOM 653 C CA . GLY A 1 83 ? -4.575 -2.573 9.211 1.00 94.38 83 GLY A CA 1
ATOM 654 C C . GLY A 1 83 ? -4.444 -1.146 8.673 1.00 94.38 83 GLY A C 1
ATOM 655 O O . GLY A 1 83 ? -5.227 -0.271 9.055 1.00 94.38 83 GLY A O 1
ATOM 656 N N . TRP A 1 84 ? -3.457 -0.895 7.808 1.00 97.75 84 TRP A N 1
ATOM 657 C CA . TRP A 1 84 ? -3.257 0.423 7.209 1.00 97.75 84 TRP A CA 1
ATOM 658 C C . TRP A 1 84 ? -4.481 0.893 6.427 1.00 97.75 84 TRP A C 1
ATOM 660 O O . TRP A 1 84 ? -5.088 0.151 5.648 1.00 97.75 84 TRP A O 1
ATOM 670 N N . GLY A 1 85 ? -4.803 2.171 6.601 1.00 98.19 85 GLY A N 1
ATOM 671 C CA . GLY A 1 85 ? -5.896 2.827 5.903 1.00 98.19 85 GLY A CA 1
ATOM 672 C C . GLY A 1 85 ? -5.542 3.219 4.470 1.00 98.19 85 GLY A C 1
ATOM 673 O O . GLY A 1 85 ? -4.409 3.075 4.001 1.00 98.19 85 GLY A O 1
ATOM 674 N N . TYR A 1 86 ? -6.532 3.776 3.779 1.00 98.62 86 TYR A N 1
ATOM 675 C CA . TYR A 1 86 ? -6.358 4.376 2.460 1.00 98.62 86 TYR A CA 1
ATOM 676 C C . TYR A 1 86 ? -6.803 5.830 2.515 1.00 98.62 86 TYR A C 1
ATOM 678 O O . TYR A 1 86 ? -7.953 6.125 2.840 1.00 98.62 86 TYR A O 1
ATOM 686 N N . VAL A 1 87 ? -5.889 6.726 2.158 1.00 98.56 87 VAL A N 1
ATOM 687 C CA . VAL A 1 87 ? -6.166 8.139 1.900 1.00 98.56 87 VAL A CA 1
ATOM 688 C C . VAL A 1 87 ? -5.424 8.498 0.622 1.00 98.56 87 VAL A C 1
ATOM 690 O O . VAL A 1 87 ? -4.236 8.208 0.488 1.00 98.56 87 VAL A O 1
ATOM 693 N N . TYR A 1 88 ? -6.126 9.091 -0.341 1.00 97.94 88 TYR A N 1
ATOM 694 C CA . TYR A 1 88 ? -5.524 9.416 -1.629 1.00 97.94 88 TYR A CA 1
ATOM 695 C C . TYR A 1 88 ? -4.343 10.388 -1.457 1.00 97.94 88 TYR A C 1
ATOM 697 O O . TYR A 1 88 ? -4.443 11.384 -0.733 1.00 97.94 88 TYR A O 1
ATOM 705 N N . GLY A 1 89 ? -3.211 10.096 -2.103 1.00 96.94 89 GLY A N 1
ATOM 706 C CA . GLY A 1 89 ? -2.003 10.913 -2.028 1.00 96.94 89 GLY A CA 1
ATOM 707 C C . GLY A 1 89 ? -1.180 10.760 -0.747 1.00 96.94 89 GLY A C 1
ATOM 708 O O . GLY A 1 89 ? -0.388 1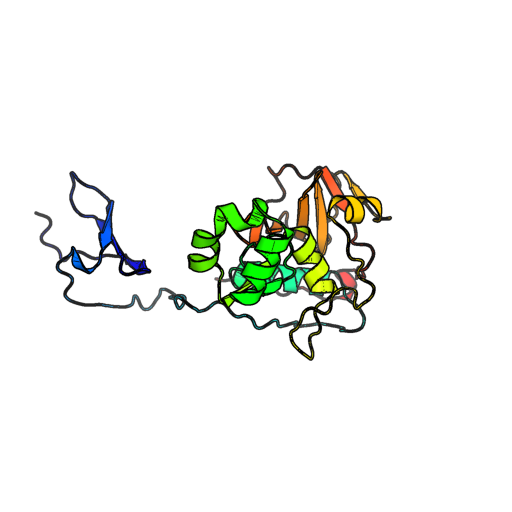1.659 -0.444 1.00 96.94 89 GLY A O 1
ATOM 709 N N . THR A 1 90 ? -1.357 9.677 0.016 1.00 98.25 90 THR A N 1
ATOM 710 C CA . THR A 1 90 ? -0.467 9.304 1.130 1.00 98.25 90 THR A CA 1
ATOM 711 C C . THR A 1 90 ? 0.386 8.083 0.786 1.00 98.25 90 THR A C 1
ATOM 713 O O . THR A 1 90 ? 0.080 7.327 -0.137 1.00 98.25 90 THR A O 1
ATOM 716 N N . TYR A 1 91 ? 1.479 7.893 1.531 1.00 98.00 91 TYR A N 1
ATOM 717 C CA . TYR A 1 91 ? 2.571 6.989 1.143 1.00 98.00 91 TYR A CA 1
ATOM 718 C C . TYR A 1 91 ? 3.018 6.058 2.281 1.00 98.00 91 TYR A C 1
ATOM 720 O O . TYR A 1 91 ? 4.194 5.728 2.402 1.00 98.00 91 TYR A O 1
ATOM 728 N N . GLY A 1 92 ? 2.109 5.700 3.186 1.00 97.31 92 GLY A N 1
ATOM 729 C CA . GLY A 1 92 ? 2.433 5.027 4.448 1.00 97.31 92 GLY A CA 1
ATOM 730 C C . GLY A 1 92 ? 2.735 5.979 5.604 1.00 97.31 92 GLY A C 1
ATOM 731 O O . GLY A 1 92 ? 3.322 5.573 6.604 1.00 97.31 92 GLY A O 1
ATOM 732 N N . ASN A 1 93 ? 2.347 7.249 5.484 1.00 96.38 93 ASN A N 1
ATOM 733 C CA . ASN A 1 93 ? 2.424 8.233 6.564 1.00 96.38 93 ASN A CA 1
ATOM 734 C C . ASN A 1 93 ? 1.424 7.895 7.669 1.00 96.38 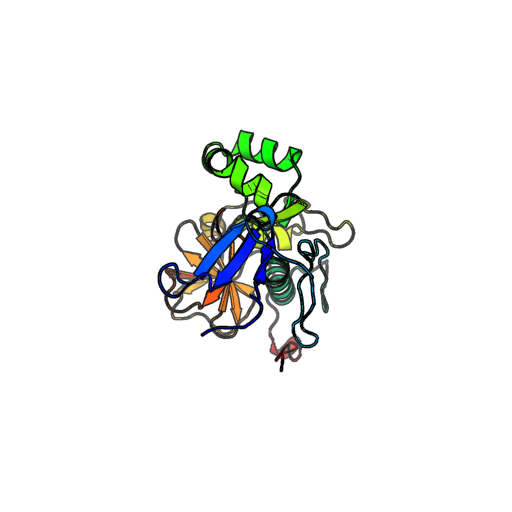93 ASN A C 1
ATOM 736 O O . ASN A 1 93 ? 0.306 7.480 7.360 1.00 96.38 93 ASN A O 1
ATOM 740 N N . VAL A 1 94 ? 1.779 8.164 8.927 1.00 95.94 94 VAL A N 1
ATOM 741 C CA . VAL A 1 94 ? 0.799 8.189 10.021 1.00 95.94 94 VAL A CA 1
ATOM 742 C C . VAL A 1 94 ? -0.174 9.343 9.775 1.00 95.94 94 VAL A C 1
ATOM 744 O O . VAL A 1 94 ? 0.239 10.495 9.631 1.00 95.94 94 VAL A O 1
ATOM 747 N N . LEU A 1 95 ? -1.467 9.036 9.689 1.00 96.62 95 LEU A N 1
ATOM 748 C CA . LEU A 1 95 ? -2.491 10.013 9.360 1.00 96.62 95 LEU A CA 1
ATOM 749 C C . LEU A 1 95 ? -2.791 10.907 10.563 1.00 96.62 95 LEU A C 1
ATOM 751 O O . LEU A 1 95 ? -3.410 10.486 11.540 1.00 96.62 95 LEU A O 1
ATOM 755 N N . THR A 1 96 ? -2.395 12.169 10.460 1.00 94.44 96 THR A N 1
ATOM 756 C CA . THR A 1 96 ? -2.801 13.234 11.379 1.00 94.44 96 THR A CA 1
ATOM 757 C C . THR A 1 96 ? -3.968 14.026 10.791 1.00 94.44 96 THR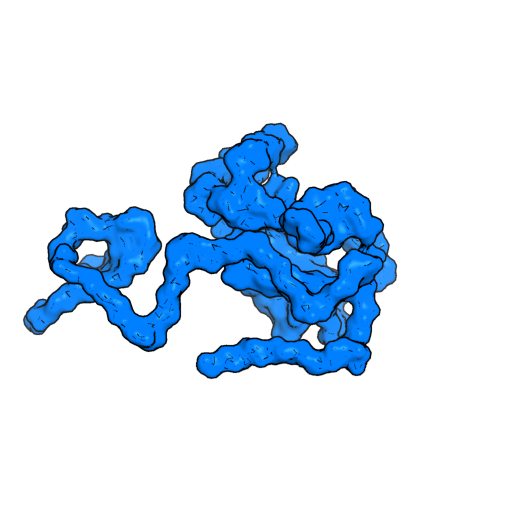 A C 1
ATOM 759 O O . THR A 1 96 ? -4.185 14.021 9.577 1.00 94.44 96 THR A O 1
ATOM 762 N N . GLU A 1 97 ? -4.692 14.780 11.625 1.00 94.69 97 GLU A N 1
ATOM 763 C CA . GLU A 1 97 ? -5.733 15.691 11.123 1.00 94.69 97 GLU A CA 1
ATOM 764 C C . GLU A 1 97 ? -5.139 16.731 10.158 1.00 94.69 97 GLU A C 1
ATOM 766 O O . GLU A 1 97 ? -5.749 17.043 9.142 1.00 94.69 97 GLU A O 1
ATOM 771 N N . SER A 1 98 ? -3.922 17.229 10.415 1.00 93.94 98 SER A N 1
ATOM 772 C CA . SER A 1 98 ? -3.263 18.180 9.511 1.00 93.94 98 SER A CA 1
ATOM 773 C C . SER A 1 98 ? -2.949 17.569 8.147 1.00 93.94 98 SER A C 1
ATOM 775 O O . SER A 1 98 ? -3.196 18.216 7.131 1.00 93.94 98 SER A O 1
ATOM 777 N N . LEU A 1 99 ? -2.459 16.324 8.109 1.00 96.00 99 LEU A N 1
ATOM 778 C CA . LEU A 1 99 ? -2.215 15.615 6.857 1.00 96.00 99 LEU A CA 1
ATOM 779 C C . LEU A 1 99 ? -3.529 15.359 6.114 1.00 96.00 99 LEU A C 1
ATOM 781 O O . LEU A 1 99 ? -3.594 15.582 4.911 1.00 96.00 99 LEU A O 1
ATOM 785 N N . LEU A 1 100 ? -4.589 14.954 6.817 1.00 97.12 100 LEU A N 1
ATOM 786 C CA . LEU A 1 100 ? -5.901 14.743 6.209 1.00 97.12 100 LEU A CA 1
ATOM 787 C C . LEU A 1 100 ? -6.437 16.019 5.537 1.00 97.12 100 LEU A C 1
ATOM 789 O O . LEU A 1 100 ? -6.854 15.970 4.381 1.00 97.12 100 LEU A O 1
ATOM 793 N N . GLN A 1 101 ? -6.383 17.164 6.225 1.00 94.94 101 GLN A N 1
ATOM 794 C CA . GLN A 1 101 ? -6.818 18.450 5.662 1.00 94.94 101 GLN A CA 1
ATOM 795 C C . GLN A 1 101 ? -5.982 18.868 4.450 1.00 94.94 101 GLN A C 1
ATOM 797 O O . GLN A 1 101 ? -6.516 19.366 3.459 1.00 94.94 101 GLN A O 1
ATOM 802 N N . ASP A 1 102 ? -4.673 18.643 4.513 1.00 96.75 102 ASP A N 1
ATOM 803 C CA . ASP A 1 102 ? -3.771 18.922 3.405 1.00 96.75 102 ASP A CA 1
ATOM 804 C C . ASP A 1 102 ? -4.099 18.055 2.174 1.00 96.75 102 ASP A C 1
ATOM 806 O O . ASP A 1 102 ? -4.262 18.583 1.072 1.00 96.75 102 ASP A O 1
ATOM 810 N N . ARG A 1 103 ? -4.319 16.744 2.351 1.00 97.88 103 ARG A N 1
ATOM 811 C CA . ARG A 1 103 ? -4.762 15.861 1.257 1.00 97.88 103 ARG A CA 1
ATOM 812 C C . ARG A 1 103 ? -6.138 16.258 0.712 1.00 97.88 103 ARG A C 1
ATOM 814 O O . ARG A 1 103 ? -6.317 16.267 -0.502 1.00 97.88 103 ARG A O 1
ATOM 821 N N . ALA A 1 104 ? -7.080 16.651 1.571 1.00 96.75 104 ALA A N 1
ATOM 822 C CA . ALA A 1 104 ? -8.397 17.135 1.151 1.00 96.75 104 ALA A CA 1
ATOM 823 C C . ALA A 1 104 ? -8.314 18.402 0.285 1.00 96.75 104 ALA A C 1
ATOM 825 O O . ALA A 1 104 ? -9.019 18.513 -0.717 1.00 96.75 104 ALA A O 1
ATOM 826 N N . SER A 1 105 ? -7.413 19.326 0.625 1.00 97.50 105 SER A N 1
ATOM 827 C CA . SER A 1 105 ? -7.163 20.545 -0.153 1.00 97.50 105 SER A CA 1
ATOM 828 C C . SER A 1 105 ? -6.606 20.246 -1.551 1.00 97.50 105 SER A C 1
ATOM 830 O O . SER A 1 105 ? -6.993 20.886 -2.528 1.00 97.50 105 SER A O 1
ATOM 832 N N . VAL A 1 106 ? -5.714 19.255 -1.662 1.00 97.06 106 VAL A N 1
ATOM 833 C CA . VAL A 1 106 ? -5.045 18.904 -2.926 1.00 97.06 106 VAL A CA 1
ATOM 834 C C . VAL A 1 106 ? -5.926 18.045 -3.834 1.00 97.06 106 VAL A C 1
ATOM 836 O O . VAL A 1 106 ? -5.943 18.261 -5.045 1.00 97.06 106 VAL A O 1
ATOM 839 N N . PHE A 1 107 ? -6.645 17.070 -3.272 1.00 96.81 107 PHE A N 1
ATOM 840 C CA . PHE A 1 107 ? -7.323 16.024 -4.046 1.00 96.81 107 PHE A CA 1
ATOM 841 C C . PHE A 1 107 ? -8.852 16.141 -4.075 1.00 96.81 107 PHE A C 1
ATOM 843 O O . PHE A 1 107 ? -9.502 15.393 -4.804 1.00 96.81 107 PHE A O 1
ATOM 850 N N . GLY A 1 108 ? -9.439 17.098 -3.348 1.00 96.44 108 GLY A N 1
ATOM 851 C CA . GLY A 1 108 ? -10.874 17.378 -3.401 1.00 96.44 108 GLY A CA 1
ATOM 852 C C . GLY A 1 108 ? -11.719 16.136 -3.111 1.00 96.44 108 GLY A C 1
ATOM 853 O O . GLY A 1 108 ? -11.468 15.450 -2.121 1.00 96.44 108 GLY A O 1
ATOM 854 N N . GLY A 1 109 ? -12.684 15.843 -3.994 1.00 95.44 109 GLY A N 1
ATOM 855 C CA . GLY A 1 109 ? -13.683 14.769 -3.849 1.00 95.44 109 GLY A CA 1
ATOM 856 C C . GLY A 1 109 ? -13.116 13.399 -3.471 1.00 95.44 109 GLY A C 1
ATOM 857 O O . GLY A 1 109 ? -13.699 12.707 -2.645 1.00 95.44 109 GLY A O 1
ATOM 858 N N . GLU A 1 110 ? -11.920 13.056 -3.960 1.00 95.75 110 GLU A N 1
ATOM 859 C CA . GLU A 1 110 ? -11.232 11.793 -3.633 1.00 95.75 110 GLU A CA 1
ATOM 860 C C . GLU A 1 110 ? -10.992 11.605 -2.122 1.00 95.75 110 GLU A C 1
ATOM 862 O O . GLU A 1 110 ? -10.847 10.482 -1.634 1.00 95.75 110 GLU A O 1
ATOM 867 N N . VAL A 1 111 ? -10.954 12.706 -1.365 1.00 97.31 111 VAL A N 1
ATOM 868 C CA . VAL A 1 111 ? -10.771 12.717 0.091 1.00 97.31 111 VAL A CA 1
ATOM 869 C C . VAL A 1 111 ? -11.977 13.336 0.797 1.00 97.31 111 VAL A C 1
ATOM 871 O O . VAL A 1 111 ? -12.460 12.770 1.779 1.00 97.31 111 VAL A O 1
ATOM 874 N N . THR A 1 112 ? -12.493 14.475 0.315 1.00 96.88 112 THR A N 1
ATOM 875 C CA . THR A 1 112 ? -13.574 15.218 0.983 1.00 96.88 112 THR A CA 1
ATOM 876 C C . THR A 1 112 ? -14.851 14.402 1.120 1.00 96.88 112 THR A C 1
ATOM 878 O O . THR A 1 112 ? -15.530 14.525 2.138 1.00 96.88 112 THR A O 1
ATOM 881 N N . ASP A 1 113 ? -15.137 13.522 0.158 1.00 97.88 113 ASP A N 1
ATOM 882 C CA . ASP A 1 113 ? -16.355 12.705 0.146 1.00 97.88 113 ASP A CA 1
ATOM 883 C C . ASP A 1 113 ? -16.336 11.605 1.224 1.00 97.88 113 ASP A C 1
ATOM 885 O O . ASP A 1 113 ? -17.371 11.025 1.550 1.00 97.88 113 ASP A O 1
ATOM 889 N N . TYR A 1 114 ? -15.168 11.345 1.823 1.00 97.56 114 TYR A N 1
ATOM 890 C CA . TYR A 1 114 ? -14.952 10.287 2.809 1.00 97.56 114 TYR A CA 1
ATOM 891 C C . TYR A 1 114 ? -14.433 10.793 4.160 1.00 97.56 114 TYR A C 1
ATOM 893 O O . TYR A 1 114 ? -14.068 9.978 5.005 1.00 97.56 114 TYR A O 1
ATOM 901 N N . MET A 1 115 ? -14.389 12.107 4.399 1.00 94.50 115 MET A N 1
ATOM 902 C CA . MET A 1 115 ? -13.736 12.695 5.580 1.00 94.50 115 MET A CA 1
ATOM 903 C C . MET A 1 115 ? -14.193 12.087 6.908 1.00 94.50 115 MET A C 1
ATOM 905 O O . MET A 1 115 ? -13.355 11.732 7.734 1.00 94.50 115 MET A O 1
ATOM 909 N N . ASP A 1 116 ? -15.499 11.922 7.113 1.00 94.69 116 ASP A N 1
ATOM 910 C CA . ASP A 1 116 ? -16.024 11.368 8.366 1.00 94.69 116 ASP A CA 1
ATOM 911 C C . ASP A 1 116 ? -15.616 9.901 8.549 1.00 94.69 116 ASP A C 1
ATOM 913 O O . ASP A 1 116 ? -15.172 9.505 9.627 1.00 94.69 116 ASP A O 1
ATOM 917 N N . PHE A 1 117 ? -15.665 9.115 7.469 1.00 96.62 117 PHE A N 1
ATOM 918 C CA . PHE A 1 117 ? -15.198 7.732 7.475 1.00 96.62 117 PHE A CA 1
ATOM 919 C C . PHE A 1 117 ? -13.695 7.654 7.769 1.00 96.62 117 PHE A C 1
ATOM 921 O O . PHE A 1 117 ? -13.273 6.871 8.619 1.00 96.62 117 PHE A O 1
ATOM 928 N N . ILE A 1 118 ? -12.884 8.480 7.103 1.00 97.25 118 ILE A N 1
ATOM 929 C CA . ILE A 1 118 ? -11.431 8.513 7.292 1.00 97.25 118 ILE A CA 1
ATOM 930 C C . ILE A 1 118 ? -11.094 8.862 8.744 1.00 97.25 118 ILE A C 1
ATOM 932 O O . ILE A 1 118 ? -10.254 8.200 9.353 1.00 97.25 118 ILE A O 1
ATOM 936 N N . ARG A 1 119 ? -11.775 9.853 9.329 1.00 91.88 119 ARG A N 1
ATOM 937 C CA . ARG A 1 119 ? -11.555 10.231 10.729 1.00 91.88 119 ARG A CA 1
ATOM 938 C C . ARG A 1 119 ? -11.890 9.115 11.701 1.00 91.88 119 ARG A C 1
ATOM 940 O O . ARG A 1 119 ? -11.128 8.887 12.633 1.00 91.88 119 ARG A O 1
ATOM 947 N N . GLN A 1 120 ? -13.002 8.424 11.477 1.00 91.56 120 GLN A N 1
ATOM 948 C CA . GLN A 1 120 ? -13.434 7.346 12.359 1.00 91.56 120 GLN A CA 1
ATOM 949 C C . GLN A 1 120 ? -12.523 6.113 12.269 1.00 91.56 120 GLN A C 1
ATOM 951 O O . GLN A 1 120 ? -12.322 5.437 13.271 1.00 91.56 120 GLN A O 1
ATOM 956 N N . ASN A 1 121 ? -11.975 5.809 11.088 1.00 92.38 121 ASN A N 1
ATOM 957 C CA . ASN A 1 121 ? -11.341 4.509 10.839 1.00 92.38 121 ASN A CA 1
ATOM 958 C C . ASN A 1 121 ? -9.811 4.562 10.727 1.00 92.38 121 ASN A C 1
ATOM 960 O O . ASN A 1 121 ? -9.144 3.581 11.078 1.00 92.38 121 ASN A O 1
ATOM 964 N N . TRP A 1 122 ? -9.259 5.673 10.224 1.00 95.50 122 TRP A N 1
ATOM 965 C CA . TRP A 1 122 ? -7.867 5.762 9.770 1.00 95.50 122 TRP A CA 1
ATOM 966 C C . TRP A 1 122 ? -7.009 6.790 10.511 1.00 95.50 122 TRP A C 1
ATOM 968 O O . TRP A 1 122 ? -5.786 6.721 10.403 1.00 95.50 122 TRP A O 1
ATOM 978 N N . LEU A 1 123 ? -7.594 7.737 11.255 1.00 92.56 123 LEU A N 1
ATOM 979 C CA . LEU A 1 123 ? -6.797 8.685 12.043 1.00 92.56 123 LEU A CA 1
ATOM 980 C C . LEU A 1 123 ? -5.875 7.947 13.019 1.00 92.56 123 LEU A C 1
ATOM 982 O O . LEU A 1 123 ? -6.276 7.001 13.690 1.00 92.56 123 LEU A O 1
ATOM 986 N N . GLY A 1 124 ? -4.621 8.390 13.080 1.00 92.19 124 GLY A N 1
ATOM 987 C CA . GLY A 1 124 ? -3.576 7.760 13.882 1.00 92.19 124 GLY A CA 1
ATOM 988 C C . GLY A 1 124 ? -2.955 6.510 13.254 1.00 92.19 124 GLY A C 1
ATOM 989 O O . GLY A 1 124 ? -1.897 6.097 13.717 1.00 92.19 124 GLY A O 1
ATOM 990 N N . LYS A 1 125 ? -3.534 5.938 12.190 1.00 95.25 125 LYS A N 1
ATOM 991 C CA . LYS A 1 125 ? -2.964 4.797 11.457 1.00 95.25 125 LYS A CA 1
ATOM 992 C C . LYS A 1 125 ? -2.086 5.261 10.310 1.00 95.25 125 LYS A C 1
ATOM 994 O O . LYS A 1 125 ? -2.290 6.340 9.748 1.00 95.25 125 LYS A O 1
ATOM 999 N N . ARG A 1 126 ? -1.155 4.413 9.880 1.00 97.56 126 ARG A N 1
ATOM 1000 C CA . ARG A 1 126 ? -0.508 4.601 8.581 1.00 97.56 126 ARG A CA 1
ATOM 1001 C C . ARG A 1 126 ? -1.517 4.436 7.444 1.00 97.56 126 ARG A C 1
ATOM 1003 O O . ARG A 1 126 ? -2.360 3.541 7.473 1.00 97.56 126 ARG A O 1
ATOM 1010 N N . CYS A 1 127 ? -1.442 5.321 6.454 1.00 98.31 127 CYS A N 1
ATOM 1011 C CA . CYS A 1 127 ? -2.338 5.328 5.300 1.00 98.31 127 CYS A CA 1
ATOM 1012 C C . CYS A 1 127 ? -1.564 5.405 3.996 1.00 98.31 127 CYS A C 1
ATOM 1014 O O . CYS A 1 127 ? -0.578 6.142 3.890 1.00 98.31 127 CYS A O 1
ATOM 1016 N N . SER A 1 128 ? -2.065 4.739 2.961 1.00 98.44 128 SER A N 1
ATOM 1017 C CA . SER A 1 128 ? -1.484 4.827 1.625 1.00 98.44 128 SER A CA 1
ATOM 1018 C C . SER A 1 128 ? -2.522 4.737 0.517 1.00 98.44 128 SER A C 1
ATOM 1020 O O . SER A 1 128 ? -3.492 3.995 0.648 1.00 98.44 128 SER A O 1
ATOM 1022 N N . ASP A 1 129 ? -2.271 5.414 -0.604 1.00 98.31 129 ASP A N 1
ATOM 1023 C CA . ASP A 1 129 ? -2.888 5.030 -1.875 1.00 98.31 129 ASP A CA 1
ATOM 1024 C C . ASP A 1 129 ? -2.129 3.862 -2.538 1.00 98.31 129 ASP A C 1
ATOM 1026 O O . ASP A 1 129 ? -1.129 3.366 -2.000 1.00 98.31 129 ASP A O 1
ATOM 1030 N N . CYS A 1 130 ? -2.629 3.378 -3.682 1.00 97.81 130 CYS A N 1
ATOM 1031 C CA . CYS A 1 130 ? -2.134 2.163 -4.333 1.00 97.81 130 CYS A CA 1
ATOM 1032 C C . CYS A 1 130 ? -0.647 2.242 -4.706 1.00 97.81 130 CYS A C 1
ATOM 1034 O O . CYS A 1 130 ? 0.167 1.459 -4.214 1.00 97.81 130 CYS A O 1
ATOM 1036 N N . VAL A 1 131 ? -0.260 3.218 -5.529 1.00 98.44 131 VAL A N 1
ATOM 1037 C CA . VAL A 1 131 ? 1.141 3.427 -5.920 1.00 98.44 131 VAL A CA 1
ATOM 1038 C C . VAL A 1 131 ? 1.967 3.978 -4.761 1.00 98.44 131 VAL A C 1
ATOM 1040 O O . VAL A 1 131 ? 3.157 3.690 -4.650 1.00 98.44 131 VAL A O 1
ATOM 1043 N N . GLY A 1 132 ? 1.341 4.731 -3.864 1.00 98.56 132 GLY A N 1
ATOM 1044 C CA . GLY A 1 132 ? 1.918 5.240 -2.637 1.00 98.56 132 GLY A CA 1
ATOM 1045 C C . GLY A 1 132 ? 2.389 4.136 -1.709 1.00 98.56 132 GLY A C 1
ATOM 1046 O O . GLY A 1 132 ? 3.383 4.341 -1.022 1.00 98.56 132 GLY A O 1
ATOM 1047 N N . LEU A 1 133 ? 1.778 2.947 -1.755 1.00 98.69 133 LEU A N 1
ATOM 1048 C CA . LEU A 1 133 ? 2.210 1.824 -0.925 1.00 98.69 133 LEU A CA 1
ATOM 1049 C C . LEU A 1 133 ? 3.594 1.347 -1.376 1.00 98.69 133 LEU A C 1
ATOM 1051 O O . LEU A 1 133 ? 4.443 1.023 -0.551 1.00 98.69 133 LEU A O 1
ATOM 1055 N N . ILE A 1 134 ? 3.849 1.383 -2.687 1.00 98.50 134 ILE A N 1
ATOM 1056 C CA . ILE A 1 134 ? 5.142 1.047 -3.291 1.00 98.50 134 ILE A CA 1
ATOM 1057 C C . ILE A 1 134 ? 6.148 2.189 -3.108 1.00 98.50 134 ILE A C 1
ATOM 1059 O O . ILE A 1 134 ? 7.280 1.960 -2.675 1.00 98.50 134 ILE A O 1
ATOM 1063 N N . LYS A 1 135 ? 5.751 3.430 -3.422 1.00 97.88 135 LYS A N 1
ATOM 1064 C CA . LYS A 1 135 ? 6.628 4.604 -3.273 1.00 97.88 135 LYS A CA 1
ATOM 1065 C C . LYS A 1 135 ? 7.033 4.811 -1.820 1.00 97.88 135 LYS A C 1
ATOM 1067 O O . LYS A 1 135 ? 8.190 5.115 -1.561 1.00 97.88 135 LYS A O 1
ATOM 1072 N N . GLY A 1 136 ? 6.110 4.571 -0.895 1.00 97.62 136 GLY A N 1
ATOM 1073 C CA . GLY A 1 136 ? 6.313 4.618 0.544 1.00 97.62 136 GLY A CA 1
ATOM 1074 C C . GLY A 1 136 ? 7.497 3.777 0.986 1.00 97.62 136 GLY A C 1
ATOM 1075 O O . GLY A 1 136 ? 8.408 4.311 1.606 1.00 97.62 136 GLY A O 1
ATOM 1076 N N . TYR A 1 137 ? 7.566 2.511 0.564 1.00 96.94 137 TYR A N 1
ATOM 1077 C CA . TYR A 1 137 ? 8.734 1.669 0.838 1.00 96.94 137 TYR A CA 1
ATOM 1078 C C . TYR A 1 137 ? 10.031 2.282 0.293 1.00 96.94 137 TYR A C 1
ATOM 1080 O O . TYR A 1 137 ? 11.046 2.329 0.994 1.00 96.94 137 TYR A O 1
ATOM 1088 N N . GLY A 1 138 ? 9.999 2.781 -0.946 1.00 95.50 138 GLY A N 1
ATOM 1089 C CA . GLY A 1 138 ? 11.140 3.451 -1.567 1.00 95.50 138 GLY A CA 1
ATOM 1090 C C . GLY A 1 138 ? 11.580 4.710 -0.816 1.00 95.50 138 GLY A C 1
ATOM 1091 O O . GLY A 1 138 ? 12.772 4.964 -0.709 1.00 95.50 138 GLY A O 1
ATOM 1092 N N . TRP A 1 139 ? 10.645 5.465 -0.248 1.00 96.00 139 TRP A N 1
ATOM 1093 C CA . TRP A 1 139 ? 10.895 6.746 0.417 1.00 96.00 139 TRP A CA 1
ATOM 1094 C C . TRP A 1 139 ? 11.079 6.664 1.930 1.00 96.00 139 TRP A C 1
ATOM 1096 O O . TRP A 1 139 ? 11.488 7.648 2.543 1.00 96.00 139 TRP A O 1
ATOM 1106 N N . TYR A 1 140 ? 10.756 5.523 2.533 1.00 95.00 140 TYR A N 1
ATOM 1107 C CA . TYR A 1 140 ? 10.838 5.323 3.971 1.00 95.00 140 TYR A CA 1
ATOM 1108 C C . TYR A 1 140 ? 12.288 5.386 4.449 1.00 95.00 140 TYR A C 1
ATOM 1110 O O . TYR A 1 140 ? 13.142 4.634 3.964 1.00 95.00 140 TYR A O 1
ATOM 1118 N N . ASP A 1 141 ? 12.548 6.258 5.413 1.00 91.19 141 ASP A N 1
ATOM 1119 C CA . ASP A 1 141 ? 13.796 6.317 6.159 1.00 91.19 141 ASP A CA 1
ATOM 1120 C C . ASP A 1 141 ? 13.621 5.560 7.479 1.00 91.19 141 ASP A C 1
ATOM 1122 O O . ASP A 1 141 ? 12.890 5.984 8.371 1.00 91.19 141 ASP A O 1
ATOM 1126 N N . SER A 1 142 ? 14.303 4.424 7.610 1.00 86.69 142 SER A N 1
ATOM 1127 C CA . SER A 1 142 ? 14.214 3.565 8.792 1.00 86.69 142 SER A CA 1
ATOM 1128 C C . SER A 1 142 ? 14.836 4.177 10.043 1.00 86.69 142 SER A C 1
ATOM 1130 O O . SER A 1 142 ? 14.476 3.764 11.140 1.00 86.69 142 SER A O 1
ATOM 1132 N N . ALA A 1 143 ? 15.764 5.130 9.904 1.00 86.12 143 ALA A N 1
ATOM 1133 C CA . ALA A 1 143 ? 16.392 5.768 11.057 1.00 86.12 143 ALA A CA 1
ATOM 1134 C C . ALA A 1 143 ? 15.438 6.755 11.743 1.00 86.12 143 ALA A C 1
ATOM 1136 O O . ALA A 1 143 ? 15.430 6.853 12.969 1.00 86.12 143 ALA A O 1
ATOM 1137 N N . SER A 1 144 ? 14.640 7.481 10.956 1.00 88.75 144 SER A N 1
ATOM 1138 C CA . SER A 1 144 ? 13.668 8.457 11.461 1.00 88.75 144 SER A CA 1
ATOM 1139 C C . SER A 1 144 ? 12.245 7.909 11.585 1.00 88.75 144 SER A C 1
ATOM 1141 O O . SER A 1 144 ? 11.466 8.436 12.372 1.00 88.75 144 SER A O 1
ATOM 1143 N N . GLY A 1 145 ? 11.897 6.861 10.834 1.00 88.62 145 GLY A N 1
ATOM 1144 C CA . GLY A 1 145 ? 10.536 6.325 10.747 1.00 88.62 145 GLY A CA 1
ATOM 1145 C C . GLY A 1 145 ? 9.608 7.105 9.807 1.00 88.62 145 GLY A C 1
ATOM 1146 O O . GLY A 1 145 ? 8.395 6.851 9.778 1.00 88.62 145 GLY A O 1
ATOM 1147 N N . GLU A 1 146 ? 10.168 8.041 9.039 1.00 91.38 146 GLU A N 1
ATOM 1148 C CA . GLU A 1 146 ? 9.442 9.009 8.220 1.00 91.38 146 GLU A CA 1
ATOM 1149 C C . GLU A 1 146 ? 9.508 8.696 6.721 1.00 91.38 146 GLU A C 1
ATOM 1151 O O . GLU A 1 146 ? 10.380 7.978 6.228 1.00 91.38 146 GLU A O 1
ATOM 1156 N N . ILE A 1 147 ? 8.573 9.278 5.968 1.00 95.62 147 ILE A N 1
ATOM 1157 C CA . ILE A 1 147 ? 8.578 9.227 4.503 1.00 95.62 147 ILE A CA 1
ATOM 1158 C C . ILE A 1 147 ? 9.302 10.457 3.958 1.00 95.62 147 ILE A C 1
ATOM 1160 O O . ILE A 1 147 ? 8.794 11.575 4.044 1.00 95.62 147 ILE A O 1
ATOM 1164 N N . VAL A 1 148 ? 10.449 10.246 3.314 1.00 94.88 148 VAL A N 1
ATOM 1165 C CA . VAL A 1 148 ? 11.210 11.303 2.637 1.00 94.88 148 VAL A CA 1
ATOM 1166 C C . VAL A 1 148 ? 10.962 11.208 1.133 1.00 94.88 148 VAL A C 1
ATOM 1168 O O . VAL A 1 148 ? 11.620 10.441 0.425 1.00 94.88 148 VAL A O 1
ATOM 1171 N N . VAL A 1 149 ? 9.982 11.969 0.639 1.00 94.88 149 VAL A N 1
ATOM 1172 C CA . VAL A 1 149 ? 9.547 11.942 -0.771 1.00 94.88 149 VAL A CA 1
ATOM 1173 C C . VAL A 1 149 ? 10.728 12.171 -1.722 1.00 94.88 149 VAL A C 1
ATOM 1175 O O . VAL A 1 149 ? 11.491 13.122 -1.571 1.00 94.88 149 VAL A O 1
ATOM 1178 N N . GLY A 1 150 ? 10.870 11.292 -2.715 1.00 92.56 150 GLY A N 1
ATOM 1179 C CA . GLY A 1 150 ? 11.933 11.347 -3.724 1.00 92.56 150 GLY A CA 1
ATOM 1180 C C . GLY A 1 150 ? 13.288 10.788 -3.273 1.00 92.56 150 GLY A C 1
ATOM 1181 O O . GLY A 1 150 ? 14.249 10.833 -4.042 1.00 92.56 150 GLY A O 1
ATOM 1182 N N . SER A 1 151 ? 13.394 10.255 -2.051 1.00 91.56 151 SER A N 1
ATOM 1183 C CA . SER A 1 151 ? 14.625 9.619 -1.570 1.00 91.56 151 SER A CA 1
ATOM 1184 C C . SER A 1 151 ? 14.877 8.245 -2.212 1.00 91.56 151 SER A C 1
ATOM 1186 O O . SER A 1 151 ? 14.017 7.664 -2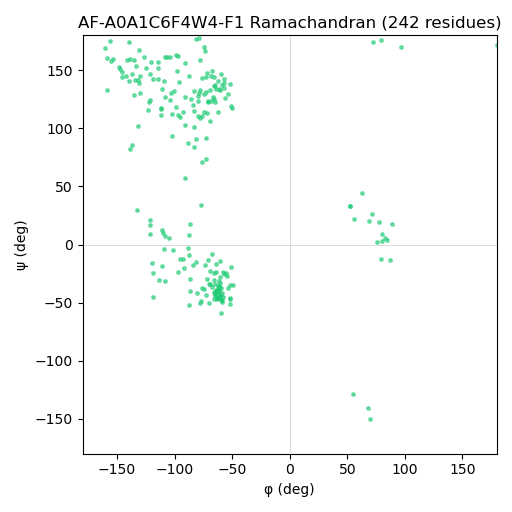.879 1.00 91.56 151 SER A O 1
ATOM 1188 N N . ASN A 1 152 ? 16.106 7.739 -2.044 1.00 88.69 152 ASN A N 1
ATOM 1189 C CA . ASN A 1 152 ? 16.557 6.411 -2.489 1.00 88.69 152 ASN A CA 1
ATOM 1190 C C . ASN A 1 152 ? 16.376 6.120 -3.993 1.00 88.69 152 ASN A C 1
ATOM 1192 O O . ASN A 1 152 ? 16.337 4.965 -4.408 1.00 88.69 152 ASN A O 1
ATOM 1196 N N . GLY A 1 153 ? 16.265 7.163 -4.824 1.00 89.75 153 GLY A N 1
ATOM 1197 C CA . GLY A 1 153 ? 16.103 7.038 -6.276 1.00 89.75 153 GLY A CA 1
ATOM 1198 C C . GLY A 1 153 ? 14.699 6.630 -6.740 1.00 89.75 153 GLY A C 1
ATOM 1199 O O . GLY A 1 153 ? 14.486 6.493 -7.943 1.00 89.75 153 GLY A O 1
ATOM 1200 N N . MET A 1 154 ? 13.736 6.468 -5.823 1.00 93.94 154 MET A N 1
ATOM 1201 C CA . MET A 1 154 ? 12.337 6.175 -6.146 1.00 93.94 154 MET A CA 1
ATOM 1202 C C . MET A 1 154 ? 11.654 7.434 -6.692 1.00 93.94 154 MET A C 1
ATOM 1204 O O . MET A 1 154 ? 11.471 8.414 -5.966 1.00 93.94 154 MET A O 1
ATOM 1208 N N . MET A 1 155 ? 11.260 7.419 -7.969 1.00 94.31 155 MET A N 1
ATOM 1209 C CA . MET A 1 155 ? 10.586 8.568 -8.582 1.00 94.31 155 MET A CA 1
ATOM 1210 C C . MET A 1 155 ? 9.150 8.748 -8.079 1.00 94.31 155 MET A C 1
ATOM 1212 O O . MET A 1 155 ? 8.425 7.777 -7.853 1.00 94.31 155 MET A O 1
ATOM 1216 N N . ASP A 1 156 ? 8.705 10.004 -8.014 1.00 96.44 156 ASP A N 1
ATOM 1217 C CA . ASP A 1 156 ? 7.306 10.343 -7.765 1.00 96.44 156 ASP A CA 1
ATOM 1218 C C . ASP A 1 156 ? 6.475 10.246 -9.049 1.00 96.44 156 ASP A C 1
ATOM 1220 O O . ASP A 1 156 ? 6.386 11.181 -9.843 1.00 96.44 156 ASP A O 1
ATOM 1224 N N . VAL A 1 157 ? 5.906 9.063 -9.279 1.00 96.81 157 VAL A N 1
ATOM 1225 C CA . VAL A 1 157 ? 5.082 8.760 -10.452 1.00 96.81 157 VAL A CA 1
ATOM 1226 C C . VAL A 1 157 ? 3.796 8.035 -10.055 1.00 96.81 157 VAL A C 1
ATOM 1228 O O . VAL A 1 157 ? 3.737 7.358 -9.028 1.00 96.81 157 VAL A O 1
ATOM 1231 N N . GLY A 1 158 ? 2.750 8.173 -10.872 1.00 97.94 158 GLY A N 1
ATOM 1232 C CA . GLY A 1 158 ? 1.515 7.394 -10.733 1.00 97.94 158 GLY A CA 1
ATOM 1233 C C . GLY A 1 158 ? 1.680 5.937 -11.189 1.00 97.94 158 GLY A C 1
ATOM 1234 O O . GLY A 1 158 ? 2.670 5.601 -11.842 1.00 97.94 158 GLY A O 1
ATOM 1235 N N . ALA A 1 159 ? 0.685 5.084 -10.915 1.00 97.88 159 ALA A N 1
ATOM 1236 C CA . ALA A 1 159 ? 0.695 3.660 -11.283 1.00 97.88 159 ALA A CA 1
ATOM 1237 C C . ALA A 1 159 ? 1.014 3.427 -12.774 1.00 97.88 159 ALA A C 1
ATOM 1239 O O . ALA A 1 159 ? 1.890 2.634 -13.116 1.00 97.88 159 ALA A O 1
ATOM 1240 N N . ASN A 1 160 ? 0.372 4.187 -13.665 1.00 98.56 160 ASN A N 1
ATOM 1241 C CA . ASN A 1 160 ? 0.569 4.073 -15.115 1.00 98.56 160 ASN A CA 1
ATOM 1242 C C . ASN A 1 160 ? 1.979 4.457 -15.557 1.00 98.56 160 ASN A C 1
ATOM 1244 O O . ASN A 1 160 ? 2.578 3.784 -16.391 1.00 98.56 160 ASN A O 1
ATOM 1248 N N . ALA A 1 161 ? 2.528 5.527 -14.986 1.00 98.19 161 ALA A N 1
ATOM 1249 C CA . ALA A 1 161 ? 3.891 5.951 -15.275 1.00 98.19 161 ALA A CA 1
ATOM 1250 C C . ALA A 1 161 ? 4.918 4.970 -14.681 1.00 98.19 161 ALA A C 1
ATOM 1252 O O . ALA A 1 161 ? 5.932 4.693 -15.317 1.00 98.19 161 ALA A O 1
ATOM 1253 N N . MET A 1 162 ? 4.629 4.364 -13.524 1.00 98.19 162 MET A N 1
ATOM 1254 C CA . MET A 1 162 ? 5.450 3.289 -12.965 1.00 98.19 162 MET A CA 1
ATOM 1255 C C . MET A 1 162 ? 5.490 2.070 -13.895 1.00 98.19 162 MET A C 1
ATOM 1257 O O . MET A 1 162 ? 6.571 1.568 -14.200 1.00 98.19 162 MET A O 1
ATOM 1261 N N . PHE A 1 163 ? 4.333 1.655 -14.422 1.00 98.50 163 PHE A N 1
ATOM 1262 C CA . PHE A 1 163 ? 4.246 0.608 -15.439 1.00 98.50 163 PHE A CA 1
ATOM 1263 C C . PHE A 1 163 ? 4.974 0.978 -16.737 1.00 98.50 163 PHE A C 1
ATOM 1265 O O . PHE A 1 163 ? 5.723 0.165 -17.289 1.00 98.50 163 PHE A O 1
ATOM 1272 N N . ALA A 1 164 ? 4.794 2.205 -17.229 1.00 98.19 164 ALA A N 1
ATOM 1273 C CA . ALA A 1 164 ? 5.450 2.687 -18.440 1.00 98.19 164 ALA A CA 1
ATOM 1274 C C . ALA A 1 164 ? 6.982 2.649 -18.313 1.00 98.19 164 ALA A C 1
ATOM 1276 O O . ALA A 1 164 ? 7.643 2.154 -19.226 1.00 98.19 164 ALA A O 1
ATOM 1277 N N . ASN A 1 165 ? 7.518 3.076 -17.166 1.00 97.50 165 ASN A N 1
ATOM 1278 C CA . ASN A 1 165 ? 8.955 3.145 -16.891 1.00 97.50 165 ASN A CA 1
ATOM 1279 C C . ASN A 1 165 ? 9.613 1.775 -16.652 1.00 97.50 165 ASN A C 1
ATOM 1281 O O . ASN A 1 165 ? 10.836 1.668 -16.739 1.00 97.50 165 ASN A O 1
ATOM 1285 N N . ALA A 1 166 ? 8.841 0.727 -16.350 1.00 98.00 166 ALA A N 1
ATOM 1286 C CA . ALA A 1 166 ? 9.381 -0.615 -16.152 1.00 98.00 166 ALA A CA 1
ATOM 1287 C C . ALA A 1 166 ? 9.954 -1.212 -17.442 1.00 98.00 166 ALA A C 1
ATOM 1289 O O . ALA A 1 166 ? 9.271 -1.308 -18.467 1.00 98.00 166 ALA A O 1
ATOM 1290 N N . THR A 1 167 ? 11.209 -1.656 -17.360 1.00 97.44 167 THR A N 1
ATOM 1291 C CA . THR A 1 167 ? 11.943 -2.322 -18.446 1.00 97.44 167 THR A CA 1
ATOM 1292 C C . THR A 1 167 ? 11.698 -3.829 -18.471 1.00 97.44 167 THR A C 1
ATOM 1294 O O . THR A 1 167 ? 11.700 -4.426 -19.545 1.00 97.44 167 THR A O 1
ATOM 1297 N N . VAL A 1 168 ? 11.434 -4.436 -17.309 1.00 98.12 168 VAL A N 1
ATOM 1298 C CA . VAL A 1 168 ? 11.083 -5.854 -17.163 1.00 98.12 168 VAL A CA 1
ATOM 1299 C C . VAL A 1 168 ? 9.625 -5.953 -16.726 1.00 98.12 168 VAL A C 1
ATOM 1301 O O . VAL A 1 168 ? 9.268 -5.547 -15.621 1.00 98.12 168 VAL A O 1
ATOM 1304 N N . LYS A 1 169 ? 8.776 -6.459 -17.621 1.00 98.38 169 LYS A N 1
ATOM 1305 C CA . LYS A 1 169 ? 7.329 -6.604 -17.429 1.00 98.38 169 LYS A CA 1
ATOM 1306 C C . LYS A 1 169 ? 6.750 -7.649 -18.377 1.00 98.38 169 LYS A C 1
ATOM 1308 O O . LYS A 1 169 ? 7.353 -7.954 -19.405 1.00 98.38 169 LYS A O 1
ATOM 1313 N N . GLY A 1 170 ? 5.569 -8.161 -18.056 1.00 98.50 170 GLY A N 1
ATOM 1314 C CA . GLY A 1 170 ? 4.868 -9.160 -18.862 1.00 98.50 170 GLY A CA 1
ATOM 1315 C C . GLY A 1 170 ? 3.364 -9.147 -18.621 1.00 98.50 170 GLY A C 1
ATOM 1316 O O . GLY A 1 170 ? 2.870 -8.395 -17.784 1.00 98.50 170 GLY A O 1
ATOM 1317 N N . LYS A 1 171 ? 2.625 -9.961 -19.379 1.00 98.56 171 LYS A N 1
ATOM 1318 C CA . LYS A 1 171 ? 1.190 -10.174 -19.148 1.00 98.56 171 LYS A CA 1
ATOM 1319 C C . LYS A 1 171 ? 0.978 -10.913 -17.830 1.00 98.56 171 LYS A C 1
ATOM 1321 O O . LYS A 1 171 ? 1.824 -11.709 -17.437 1.00 98.56 171 LYS A O 1
ATOM 1326 N N . ILE A 1 172 ? -0.138 -10.670 -17.146 1.00 98.56 172 ILE A N 1
ATOM 1327 C CA . ILE A 1 172 ? -0.339 -11.230 -15.803 1.00 98.56 172 ILE A CA 1
ATOM 1328 C C . ILE A 1 172 ? -0.351 -12.764 -15.777 1.00 98.56 172 ILE A C 1
ATOM 1330 O O . ILE A 1 172 ? 0.121 -13.363 -14.818 1.00 98.56 172 ILE A O 1
ATOM 1334 N N . ASP A 1 173 ? -0.821 -13.403 -16.847 1.00 97.19 173 ASP A N 1
ATOM 1335 C CA . ASP A 1 173 ? -0.857 -14.860 -16.996 1.00 97.19 173 ASP A CA 1
ATOM 1336 C C . ASP A 1 173 ? 0.537 -15.499 -17.117 1.00 97.19 173 ASP A C 1
ATOM 1338 O O . ASP A 1 173 ? 0.658 -16.721 -17.048 1.00 97.19 173 ASP A O 1
ATOM 1342 N N . THR A 1 174 ? 1.592 -14.688 -17.251 1.00 97.88 174 THR A N 1
ATOM 1343 C CA . THR A 1 174 ? 2.992 -15.129 -17.281 1.00 97.88 174 THR A CA 1
ATOM 1344 C C . THR A 1 174 ? 3.796 -14.707 -16.052 1.00 97.88 174 THR A C 1
ATOM 1346 O O . THR A 1 174 ? 5.028 -14.772 -16.096 1.00 97.88 174 THR A O 1
ATOM 1349 N N . ILE A 1 175 ? 3.146 -14.232 -14.982 1.00 97.88 175 ILE A N 1
ATOM 1350 C CA . ILE A 1 175 ? 3.851 -13.784 -13.774 1.00 97.88 175 ILE A CA 1
ATOM 1351 C C . ILE A 1 175 ? 4.742 -14.907 -13.215 1.00 97.88 175 ILE A C 1
ATOM 1353 O O . ILE A 1 175 ? 4.264 -16.025 -13.009 1.00 97.88 175 ILE A O 1
ATOM 1357 N N . PRO A 1 176 ? 6.045 -14.656 -13.000 1.00 96.25 176 PRO A N 1
ATOM 1358 C CA . PRO A 1 176 ? 6.911 -15.637 -12.368 1.00 96.25 176 PRO A CA 1
ATOM 1359 C C . PRO A 1 176 ? 6.680 -15.650 -10.852 1.00 96.25 176 PRO A C 1
ATOM 1361 O O . PRO A 1 176 ? 6.234 -14.662 -10.267 1.00 96.25 176 PRO A O 1
ATOM 1364 N N . GLU A 1 177 ? 7.053 -16.751 -10.200 1.00 95.38 177 GLU A N 1
ATOM 1365 C CA . GLU A 1 177 ? 6.990 -16.878 -8.740 1.00 95.38 177 GLU A CA 1
ATOM 1366 C C . GLU A 1 177 ? 8.138 -16.099 -8.078 1.00 95.38 177 GLU A C 1
ATOM 1368 O O . GLU A 1 177 ? 9.121 -16.663 -7.605 1.00 95.38 177 GLU A O 1
ATOM 1373 N N . VAL A 1 178 ? 8.041 -14.769 -8.125 1.00 95.44 178 VAL A N 1
ATOM 1374 C CA . VAL A 1 178 ? 9.016 -13.831 -7.561 1.00 95.44 178 VAL A CA 1
ATOM 1375 C C . VAL A 1 178 ? 8.263 -12.784 -6.737 1.00 95.44 178 VAL A C 1
ATOM 1377 O O . VAL A 1 178 ? 7.682 -11.854 -7.302 1.00 95.44 178 VAL A O 1
ATOM 1380 N N .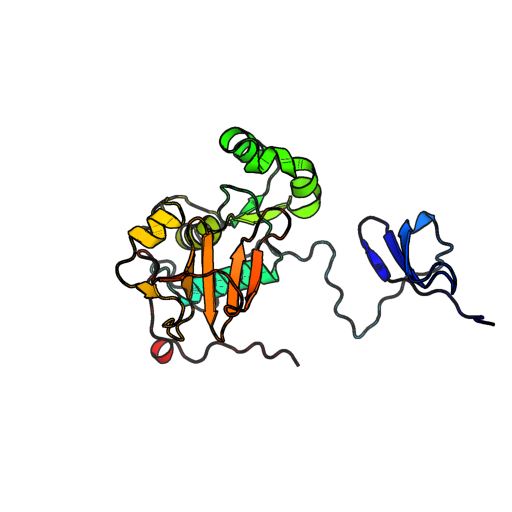 PRO A 1 179 ? 8.256 -12.906 -5.401 1.00 96.19 179 PRO A N 1
ATOM 1381 C CA . PRO A 1 179 ? 7.674 -11.898 -4.524 1.00 96.19 179 PRO A CA 1
ATOM 1382 C C . PRO A 1 179 ? 8.340 -10.526 -4.673 1.00 96.19 179 PRO A C 1
ATOM 1384 O O . PRO A 1 179 ? 9.540 -10.408 -4.938 1.00 96.19 179 PRO A O 1
ATOM 1387 N N . GLY A 1 180 ? 7.535 -9.481 -4.504 1.00 96.75 180 GLY A N 1
ATOM 1388 C CA . GLY A 1 180 ? 7.902 -8.079 -4.680 1.00 96.75 180 GLY A CA 1
ATOM 1389 C C . GLY A 1 180 ? 7.806 -7.586 -6.126 1.00 96.75 180 GLY A C 1
ATOM 1390 O O . GLY A 1 180 ? 8.152 -6.437 -6.403 1.00 96.75 180 GLY A O 1
ATOM 1391 N N . LEU A 1 181 ? 7.331 -8.407 -7.069 1.00 98.56 181 LEU A N 1
ATOM 1392 C CA . LEU A 1 181 ? 6.839 -7.894 -8.349 1.00 98.56 181 LEU A CA 1
ATOM 1393 C C . LEU A 1 181 ? 5.583 -7.056 -8.123 1.00 98.56 181 LEU A C 1
ATOM 1395 O O . LEU A 1 181 ? 4.755 -7.390 -7.278 1.00 98.56 181 LEU A O 1
ATOM 1399 N N . ALA A 1 182 ? 5.411 -5.993 -8.902 1.00 98.62 182 ALA A N 1
ATOM 1400 C CA . ALA A 1 182 ? 4.138 -5.293 -8.920 1.00 98.62 182 ALA A CA 1
ATOM 1401 C C . ALA A 1 182 ? 3.189 -5.931 -9.940 1.00 98.62 182 ALA A C 1
ATOM 1403 O O . ALA A 1 182 ? 3.615 -6.390 -11.001 1.00 98.62 182 ALA A O 1
ATOM 1404 N N . VAL A 1 183 ? 1.901 -5.937 -9.616 1.00 98.81 183 VAL A N 1
ATOM 1405 C CA . VAL A 1 183 ? 0.803 -6.302 -10.518 1.00 98.81 183 VAL A CA 1
ATOM 1406 C C . VAL A 1 183 ? 0.022 -5.048 -10.867 1.00 98.81 183 VAL A C 1
ATOM 1408 O O . VAL A 1 183 ? -0.146 -4.176 -10.020 1.00 98.81 183 VAL A O 1
ATOM 1411 N N . TRP A 1 184 ? -0.405 -4.918 -12.118 1.00 98.81 184 TRP A N 1
ATOM 1412 C CA . TRP A 1 184 ? -0.915 -3.656 -12.645 1.00 98.81 184 TRP A CA 1
ATOM 1413 C C . TRP A 1 184 ? -2.099 -3.845 -13.596 1.00 98.81 184 TRP A C 1
ATOM 1415 O O . TRP A 1 184 ? -2.173 -4.804 -14.375 1.00 98.81 184 TRP A O 1
ATOM 1425 N N . VAL A 1 185 ? -3.017 -2.887 -13.539 1.00 98.56 185 VAL A N 1
ATOM 1426 C CA . VAL A 1 185 ? -4.073 -2.599 -14.517 1.00 98.56 185 VAL A CA 1
ATOM 1427 C C . VAL A 1 185 ? -4.155 -1.080 -14.665 1.00 98.56 185 VAL A C 1
ATOM 1429 O O . VAL A 1 185 ? -3.670 -0.359 -13.797 1.00 98.56 185 VAL A O 1
ATOM 1432 N N . ASP A 1 186 ? -4.716 -0.574 -15.760 1.00 98.19 186 ASP A N 1
ATOM 1433 C CA . ASP A 1 186 ? -4.801 0.871 -15.984 1.00 98.19 186 ASP A CA 1
ATOM 1434 C C . ASP A 1 186 ? -5.408 1.601 -14.771 1.00 98.19 186 ASP A C 1
ATOM 1436 O O . ASP A 1 186 ? -6.520 1.305 -14.341 1.00 98.19 186 ASP A O 1
ATOM 1440 N N . GLY A 1 187 ? -4.627 2.510 -14.184 1.00 96.94 187 GLY A N 1
ATOM 1441 C CA . GLY A 1 187 ? -4.976 3.275 -12.988 1.00 96.94 187 GLY A CA 1
ATOM 1442 C C . GLY A 1 187 ? -4.651 2.623 -11.636 1.00 96.94 187 GLY A C 1
ATOM 1443 O O . GLY A 1 187 ? -4.640 3.341 -10.639 1.00 96.94 187 GLY A O 1
ATOM 1444 N N . HIS A 1 188 ? -4.331 1.324 -11.558 1.00 98.38 188 HIS A N 1
ATOM 1445 C CA . HIS A 1 188 ? -4.159 0.616 -10.278 1.00 98.38 188 HIS A CA 1
ATOM 1446 C C . HIS A 1 188 ? -2.950 -0.326 -10.236 1.00 98.38 188 HIS A C 1
ATOM 1448 O O . HIS A 1 188 ? -2.568 -0.942 -11.231 1.00 98.38 188 HIS A O 1
ATOM 1454 N N . ILE A 1 189 ? -2.336 -0.455 -9.060 1.00 98.81 189 ILE A N 1
ATOM 1455 C CA . ILE A 1 189 ? -1.127 -1.258 -8.853 1.00 98.81 189 ILE A CA 1
ATOM 1456 C C . ILE A 1 189 ? -1.129 -1.914 -7.466 1.00 98.81 189 ILE A C 1
ATOM 1458 O O . ILE A 1 189 ? -1.602 -1.329 -6.493 1.00 98.81 189 ILE A O 1
ATOM 1462 N N . GLY A 1 190 ? -0.598 -3.131 -7.377 1.00 98.62 190 GLY A N 1
ATOM 1463 C CA . GLY A 1 190 ? -0.440 -3.894 -6.137 1.00 98.62 190 GLY A CA 1
ATOM 1464 C C . GLY A 1 190 ? 0.901 -4.623 -6.084 1.00 98.62 190 GLY A C 1
ATOM 1465 O O . GLY A 1 190 ? 1.651 -4.624 -7.059 1.00 98.62 190 GLY A O 1
ATOM 1466 N N . ILE A 1 191 ? 1.205 -5.252 -4.951 1.00 98.88 191 ILE A N 1
ATOM 1467 C CA . ILE A 1 191 ? 2.469 -5.950 -4.682 1.00 98.88 191 ILE A CA 1
ATOM 1468 C C . ILE A 1 191 ? 2.190 -7.452 -4.599 1.00 98.88 191 ILE A C 1
ATOM 1470 O O . ILE A 1 191 ? 1.467 -7.899 -3.712 1.00 98.88 191 ILE A O 1
ATOM 1474 N N . TYR A 1 192 ? 2.762 -8.240 -5.508 1.00 98.62 192 TYR A N 1
ATOM 1475 C CA . TYR A 1 192 ? 2.723 -9.699 -5.446 1.00 98.62 192 TYR A CA 1
ATOM 1476 C C . TYR A 1 192 ? 3.611 -10.194 -4.304 1.00 98.62 192 TYR A C 1
ATOM 1478 O O . TYR A 1 192 ? 4.804 -9.895 -4.281 1.00 98.62 192 TYR A O 1
ATOM 1486 N N . ILE A 1 193 ? 3.054 -10.961 -3.369 1.00 97.50 193 ILE A N 1
ATOM 1487 C CA . ILE A 1 193 ? 3.783 -11.470 -2.192 1.00 97.50 193 ILE A CA 1
ATOM 1488 C C . ILE A 1 193 ? 4.132 -12.963 -2.297 1.00 97.50 193 ILE A C 1
ATOM 1490 O O . ILE A 1 193 ? 4.690 -13.530 -1.363 1.00 97.50 193 ILE A O 1
ATOM 1494 N N . GLY A 1 194 ? 3.852 -13.588 -3.444 1.00 94.62 194 GLY A N 1
ATOM 1495 C CA . GLY A 1 194 ? 4.041 -15.021 -3.671 1.00 94.62 194 GLY A CA 1
ATOM 1496 C C . GLY A 1 194 ? 2.767 -15.838 -3.460 1.00 94.62 194 GLY A C 1
ATOM 1497 O O . GLY A 1 194 ? 1.752 -15.330 -2.985 1.00 94.62 194 GLY A O 1
ATOM 1498 N N . ASN A 1 195 ? 2.811 -17.114 -3.839 1.00 93.44 195 ASN A N 1
ATOM 1499 C CA . ASN A 1 195 ? 1.738 -18.099 -3.658 1.00 93.44 195 ASN A CA 1
ATOM 1500 C C . ASN A 1 195 ? 0.361 -17.654 -4.194 1.00 93.44 195 ASN A C 1
ATOM 1502 O O . ASN A 1 195 ? -0.688 -18.006 -3.644 1.00 93.44 195 ASN A O 1
ATOM 1506 N N . GLY A 1 196 ? 0.344 -16.879 -5.281 1.00 94.44 196 GLY A N 1
ATOM 1507 C CA . GLY A 1 196 ? -0.889 -16.370 -5.875 1.00 94.44 196 GLY A CA 1
ATOM 1508 C C . GLY A 1 196 ? -1.570 -15.279 -5.045 1.00 94.44 196 GLY A C 1
ATOM 1509 O O . GLY A 1 196 ? -2.790 -15.133 -5.140 1.00 94.44 196 GLY A O 1
ATOM 1510 N N . GLU A 1 197 ? -0.826 -14.534 -4.226 1.00 97.38 197 GLU A N 1
ATOM 1511 C CA . GLU A 1 197 ? -1.362 -13.498 -3.339 1.00 97.38 197 GLU A CA 1
ATOM 1512 C C . GLU A 1 197 ? -0.770 -12.119 -3.609 1.00 97.38 197 GLU A C 1
ATOM 1514 O O . GLU A 1 197 ? 0.385 -11.965 -4.007 1.00 97.38 197 GLU A O 1
ATOM 1519 N N . VAL A 1 198 ? -1.600 -11.102 -3.399 1.00 98.56 198 VAL A N 1
ATOM 1520 C CA . VAL A 1 198 ? -1.291 -9.699 -3.664 1.00 98.56 198 VAL A CA 1
ATOM 1521 C C . VAL A 1 198 ? -1.689 -8.876 -2.449 1.00 98.56 198 VAL A C 1
ATOM 1523 O O . VAL A 1 198 ? -2.732 -9.125 -1.850 1.00 98.56 198 VAL A O 1
ATOM 1526 N N . ILE A 1 199 ? -0.886 -7.876 -2.106 1.00 98.69 199 ILE A N 1
ATOM 1527 C CA . ILE A 1 199 ? -1.285 -6.805 -1.196 1.00 98.69 199 ILE A CA 1
ATOM 1528 C C . ILE A 1 199 ? -1.474 -5.528 -2.007 1.00 98.69 199 ILE A C 1
ATOM 1530 O O . ILE A 1 199 ? -0.603 -5.120 -2.776 1.00 98.69 199 ILE A O 1
ATOM 1534 N N . GLU A 1 200 ? -2.635 -4.904 -1.853 1.00 98.25 200 GLU A N 1
ATOM 1535 C CA . GLU A 1 200 ? -3.028 -3.704 -2.587 1.00 98.25 200 GLU A CA 1
ATOM 1536 C C . GLU A 1 200 ? -3.763 -2.727 -1.663 1.00 98.25 200 GLU A C 1
ATOM 1538 O O . GLU A 1 200 ? -4.573 -3.133 -0.831 1.00 98.25 200 GLU A O 1
ATOM 1543 N N . ALA A 1 201 ? -3.507 -1.428 -1.821 1.00 98.12 201 ALA A N 1
ATOM 1544 C CA . ALA A 1 201 ? -4.329 -0.396 -1.196 1.00 98.12 201 ALA A CA 1
ATOM 1545 C C . ALA A 1 201 ? -5.551 -0.157 -2.096 1.00 98.12 201 ALA A C 1
ATOM 1547 O O . ALA A 1 201 ? -5.428 0.456 -3.155 1.00 98.12 201 ALA A O 1
ATOM 1548 N N . MET A 1 202 ? -6.704 -0.726 -1.731 1.00 94.25 202 MET A N 1
ATOM 1549 C CA . MET A 1 202 ? -7.835 -0.880 -2.658 1.00 94.25 202 MET A CA 1
ATOM 1550 C C . MET A 1 202 ? -8.629 0.409 -2.871 1.00 94.25 202 MET A C 1
ATOM 1552 O O . MET A 1 202 ? -8.984 0.727 -4.001 1.00 94.25 202 MET A O 1
ATOM 1556 N N . ASN A 1 203 ? -9.021 1.063 -1.778 1.00 96.25 203 ASN A N 1
ATOM 1557 C CA . ASN A 1 203 ? -9.794 2.307 -1.738 1.00 96.25 203 ASN A CA 1
ATOM 1558 C C . ASN A 1 203 ? -10.038 2.716 -0.280 1.00 96.25 203 ASN A C 1
ATOM 1560 O O . ASN A 1 203 ? -9.826 1.923 0.643 1.00 96.25 203 ASN A O 1
ATOM 1564 N N . THR A 1 204 ? -10.575 3.922 -0.093 1.00 97.56 204 THR A N 1
ATOM 1565 C CA . THR A 1 204 ? -10.846 4.532 1.213 1.00 97.56 204 THR A CA 1
ATOM 1566 C C . THR A 1 204 ? -11.655 3.650 2.159 1.00 97.56 204 THR A C 1
ATOM 1568 O O . THR A 1 204 ? -11.388 3.667 3.354 1.00 97.56 204 THR A O 1
ATOM 1571 N N . LEU A 1 205 ? -12.600 2.849 1.656 1.00 96.19 205 LEU A N 1
ATOM 1572 C CA . LEU A 1 205 ? -13.477 2.022 2.493 1.00 96.19 205 LEU A CA 1
ATOM 1573 C C . LEU A 1 205 ? -12.838 0.702 2.943 1.00 96.19 205 LEU A C 1
ATOM 1575 O O . LEU A 1 205 ? -13.381 0.039 3.824 1.00 96.19 205 LEU A O 1
ATOM 1579 N N . ARG A 1 206 ? -11.727 0.288 2.325 1.00 95.38 206 ARG A N 1
ATOM 1580 C CA . ARG A 1 206 ? -11.085 -1.010 2.589 1.00 95.38 206 ARG A CA 1
ATOM 1581 C C . ARG A 1 206 ? -9.659 -0.913 3.114 1.00 95.38 206 ARG A C 1
ATOM 1583 O O . ARG A 1 206 ? -9.215 -1.850 3.765 1.00 95.38 206 ARG A O 1
ATOM 1590 N N . GLY A 1 207 ? -8.952 0.182 2.842 1.00 97.88 207 GLY A N 1
ATOM 1591 C CA . GLY A 1 207 ? -7.547 0.301 3.224 1.00 97.88 207 GLY A CA 1
ATOM 1592 C C . GLY A 1 207 ? -6.632 -0.617 2.408 1.00 97.88 207 GLY A C 1
ATOM 1593 O O . GLY A 1 207 ? -6.907 -0.936 1.244 1.00 97.88 207 GLY A O 1
ATOM 1594 N N . VAL A 1 208 ? -5.533 -1.034 3.033 1.00 98.44 208 VAL A N 1
ATOM 1595 C CA . VAL A 1 208 ? -4.607 -2.041 2.506 1.00 98.44 208 VAL A CA 1
ATOM 1596 C C . VAL A 1 208 ? -5.178 -3.436 2.747 1.00 98.44 208 VAL A C 1
ATOM 1598 O O . VAL A 1 208 ? -5.567 -3.787 3.855 1.00 98.44 208 VAL A O 1
ATOM 1601 N N . THR A 1 209 ? -5.265 -4.251 1.698 1.00 96.81 209 THR A N 1
ATOM 1602 C CA . THR A 1 209 ? -5.932 -5.559 1.730 1.00 96.81 209 THR A CA 1
ATOM 1603 C C . THR A 1 209 ? -5.079 -6.625 1.048 1.00 96.81 209 THR A C 1
ATOM 1605 O O . THR A 1 209 ? -4.487 -6.378 -0.003 1.00 96.81 209 THR A O 1
ATOM 1608 N N . ARG A 1 210 ? -5.068 -7.838 1.615 1.00 97.31 210 ARG A N 1
ATOM 1609 C CA . ARG A 1 210 ? -4.543 -9.047 0.970 1.00 97.31 210 ARG A CA 1
ATOM 1610 C C . ARG A 1 210 ? -5.622 -9.699 0.109 1.00 97.31 210 ARG A C 1
ATOM 1612 O O . ARG A 1 210 ? -6.706 -10.026 0.591 1.00 97.31 210 ARG A O 1
ATOM 1619 N N . THR A 1 211 ? -5.324 -9.915 -1.164 1.00 95.56 211 THR A N 1
ATOM 1620 C CA . THR A 1 211 ? -6.221 -10.532 -2.143 1.00 95.56 211 THR A CA 1
ATOM 1621 C C . THR A 1 211 ? -5.548 -11.719 -2.828 1.00 95.56 211 THR A C 1
ATOM 1623 O O . THR A 1 211 ? -4.326 -11.885 -2.800 1.00 95.56 211 THR A O 1
ATOM 1626 N N . LYS A 1 212 ? -6.355 -12.590 -3.447 1.00 96.50 212 LYS A N 1
ATOM 1627 C CA . LYS A 1 212 ? -5.831 -13.568 -4.404 1.00 96.50 212 LYS A CA 1
ATOM 1628 C C . LYS A 1 212 ? -5.532 -12.863 -5.720 1.00 96.50 212 LYS A C 1
ATOM 1630 O O . LYS A 1 212 ? -6.295 -12.003 -6.144 1.00 96.50 212 LYS A O 1
ATOM 1635 N N . LEU A 1 213 ? -4.455 -13.271 -6.381 1.00 95.25 213 LEU A N 1
ATOM 1636 C CA . LEU A 1 213 ? -4.126 -12.836 -7.732 1.00 95.25 213 LEU A CA 1
ATOM 1637 C C . LEU A 1 213 ? -5.221 -13.267 -8.719 1.00 95.25 213 LEU A C 1
ATOM 1639 O O . LEU A 1 213 ? -5.680 -12.480 -9.546 1.00 95.25 213 LEU A O 1
ATOM 1643 N N . ALA A 1 214 ? -5.645 -14.528 -8.612 1.00 93.19 214 ALA A N 1
ATOM 1644 C CA . ALA A 1 214 ? -6.694 -15.094 -9.445 1.00 93.19 214 ALA A CA 1
ATOM 1645 C C . ALA A 1 214 ? -8.048 -14.422 -9.166 1.00 93.19 214 ALA A C 1
ATOM 1647 O O . ALA A 1 214 ? -8.433 -14.226 -8.015 1.00 93.19 214 ALA A O 1
ATOM 1648 N N . GLY A 1 215 ? -8.786 -14.108 -10.234 1.00 88.62 215 GLY A N 1
ATOM 1649 C CA . GLY A 1 215 ? -10.102 -13.466 -10.145 1.00 88.62 215 GLY A CA 1
ATOM 1650 C C . GLY A 1 215 ? -10.068 -11.942 -9.975 1.00 88.62 215 GLY A C 1
ATOM 1651 O O . GLY A 1 215 ? -11.122 -11.336 -9.798 1.00 88.62 215 GLY A O 1
ATOM 1652 N N . ARG A 1 216 ? -8.886 -11.315 -10.039 1.00 92.75 216 ARG A N 1
ATOM 1653 C CA . ARG A 1 216 ? -8.716 -9.853 -10.105 1.00 92.75 216 ARG A CA 1
ATOM 1654 C C . ARG A 1 216 ? -8.473 -9.406 -11.552 1.00 92.75 216 ARG A C 1
ATOM 1656 O O . ARG A 1 216 ? -8.114 -10.209 -12.406 1.00 92.75 216 ARG A O 1
ATOM 1663 N N . GLU A 1 217 ? -8.639 -8.112 -11.811 1.00 95.56 217 GLU A N 1
ATOM 1664 C CA . GLU A 1 217 ? -8.556 -7.503 -13.153 1.00 95.56 217 GLU A CA 1
ATOM 1665 C C . GLU A 1 217 ? -7.128 -7.106 -13.563 1.00 95.56 217 GLU A C 1
ATOM 1667 O O . GLU A 1 217 ? -6.930 -6.305 -14.474 1.00 95.56 217 GLU A O 1
ATOM 1672 N N . TRP A 1 218 ? -6.114 -7.651 -12.888 1.00 98.44 218 TRP A N 1
ATOM 1673 C CA . TRP A 1 218 ? -4.721 -7.402 -13.235 1.00 98.44 218 TRP A CA 1
ATOM 1674 C C . TRP A 1 218 ? -4.456 -7.794 -14.691 1.00 98.44 218 TRP A C 1
ATOM 1676 O O . TRP A 1 218 ? -4.933 -8.819 -15.168 1.00 98.44 218 TRP A O 1
ATOM 1686 N N . THR A 1 219 ? -3.681 -6.983 -15.406 1.00 98.50 219 THR A N 1
ATOM 1687 C CA . THR A 1 219 ? -3.366 -7.219 -16.826 1.00 98.50 219 THR A CA 1
ATOM 1688 C C . THR A 1 219 ? -1.894 -7.531 -17.039 1.00 98.50 219 THR A C 1
ATOM 1690 O O . THR A 1 219 ? -1.556 -8.298 -17.943 1.00 98.50 219 THR A O 1
ATOM 1693 N N . HIS A 1 220 ? -1.018 -6.973 -16.200 1.00 98.81 220 HIS A N 1
ATOM 1694 C CA . HIS A 1 220 ? 0.427 -7.104 -16.326 1.00 98.81 220 HIS A CA 1
ATOM 1695 C C . HIS A 1 220 ? 1.110 -7.252 -14.968 1.00 98.81 220 HIS A C 1
ATOM 1697 O O . HIS A 1 220 ? 0.577 -6.839 -13.939 1.00 98.81 220 HIS A O 1
ATOM 1703 N N . TRP A 1 221 ? 2.320 -7.797 -14.989 1.00 98.81 221 TRP A N 1
ATOM 1704 C CA . TRP A 1 221 ? 3.281 -7.716 -13.894 1.00 98.81 221 TRP A CA 1
ATOM 1705 C C . TRP A 1 221 ? 4.502 -6.904 -14.332 1.00 98.81 221 TRP A C 1
ATOM 1707 O O . TRP A 1 221 ? 4.788 -6.798 -15.529 1.00 98.81 221 TRP A O 1
ATOM 1717 N N . LEU A 1 222 ? 5.238 -6.343 -13.375 1.00 98.75 222 LEU A N 1
ATOM 1718 C CA . LEU A 1 222 ? 6.467 -5.593 -13.622 1.00 98.75 222 LEU A CA 1
ATOM 1719 C C . LEU A 1 222 ? 7.472 -5.718 -12.470 1.00 98.75 222 LEU A C 1
ATOM 1721 O O . LEU A 1 222 ? 7.091 -5.862 -11.308 1.00 98.75 222 LEU A O 1
ATOM 1725 N N . GLN A 1 223 ? 8.759 -5.587 -12.796 1.00 98.25 223 GLN A N 1
ATOM 1726 C CA . GLN A 1 223 ? 9.766 -5.174 -11.822 1.00 98.25 223 GLN A CA 1
ATOM 1727 C C . GLN A 1 223 ? 9.690 -3.657 -11.637 1.00 98.25 223 GLN A C 1
ATOM 1729 O O . GLN A 1 223 ? 9.678 -2.902 -12.613 1.00 98.25 223 GLN A O 1
ATOM 1734 N N . ILE A 1 224 ? 9.638 -3.205 -10.386 1.00 97.25 224 ILE A N 1
ATOM 1735 C CA . ILE A 1 224 ? 9.608 -1.780 -10.056 1.00 97.25 224 ILE A CA 1
ATOM 1736 C C . ILE A 1 224 ? 11.000 -1.190 -10.351 1.00 97.25 224 ILE A C 1
ATOM 1738 O O . ILE A 1 224 ? 11.972 -1.657 -9.759 1.00 97.25 224 ILE A O 1
ATOM 1742 N N . PRO A 1 225 ? 11.130 -0.160 -11.215 1.00 91.88 225 PRO A N 1
ATOM 1743 C CA . PRO A 1 225 ? 12.427 0.308 -11.730 1.00 91.88 225 PRO A CA 1
ATOM 1744 C C . PRO A 1 225 ? 13.485 0.693 -10.687 1.00 91.88 225 PRO A C 1
ATOM 1746 O O . PRO A 1 225 ? 14.674 0.690 -10.990 1.00 91.88 225 PRO A O 1
ATOM 1749 N N . TYR A 1 226 ? 13.057 1.067 -9.482 1.00 88.69 226 TYR A N 1
ATOM 1750 C CA . TYR A 1 226 ? 13.912 1.622 -8.425 1.00 88.69 226 TYR A CA 1
ATOM 1751 C C . TYR A 1 226 ? 14.131 0.640 -7.268 1.00 88.69 226 TYR A C 1
ATOM 1753 O O . TYR A 1 226 ? 14.679 1.012 -6.234 1.00 88.69 226 TYR A O 1
ATOM 1761 N N . ILE A 1 227 ? 13.671 -0.603 -7.432 1.00 93.12 227 ILE A N 1
ATOM 1762 C CA . ILE A 1 227 ? 13.821 -1.687 -6.467 1.00 93.12 227 ILE A CA 1
ATOM 1763 C C . ILE A 1 227 ? 14.787 -2.717 -7.040 1.00 93.12 227 ILE A C 1
ATOM 1765 O O . ILE A 1 227 ? 14.683 -3.123 -8.196 1.00 93.12 227 ILE A O 1
ATOM 1769 N N . SER A 1 228 ? 15.732 -3.154 -6.213 1.00 92.31 228 SER A N 1
ATOM 1770 C CA . SER A 1 228 ? 16.627 -4.256 -6.554 1.00 92.31 228 SER A CA 1
ATOM 1771 C C . SER A 1 228 ? 15.902 -5.591 -6.394 1.00 92.31 228 SER A C 1
ATOM 1773 O O . SER A 1 228 ? 15.274 -5.839 -5.367 1.00 92.31 228 SER A O 1
ATOM 1775 N N . TYR A 1 229 ? 16.012 -6.473 -7.382 1.00 90.94 229 TYR A N 1
ATOM 1776 C CA . TYR A 1 229 ? 15.461 -7.824 -7.299 1.00 90.94 229 TYR A CA 1
ATOM 1777 C C . TYR A 1 229 ? 16.587 -8.806 -7.000 1.00 90.94 229 TYR A C 1
ATOM 1779 O O . TYR A 1 229 ? 17.481 -8.996 -7.826 1.00 90.94 229 TYR A O 1
ATOM 1787 N N . ILE A 1 230 ? 16.544 -9.394 -5.807 1.00 84.12 230 ILE A N 1
ATOM 1788 C CA . ILE A 1 230 ? 17.434 -10.477 -5.388 1.00 84.12 230 ILE A CA 1
ATOM 1789 C C . ILE A 1 230 ? 16.731 -11.817 -5.605 1.00 84.12 230 ILE A C 1
ATOM 1791 O O . ILE A 1 230 ? 15.521 -11.943 -5.400 1.00 84.12 230 ILE A O 1
ATOM 1795 N N . ASP A 1 231 ? 17.481 -12.808 -6.080 1.00 65.44 231 ASP A N 1
ATOM 1796 C CA . ASP A 1 231 ? 16.963 -14.158 -6.275 1.00 65.44 231 ASP A CA 1
ATOM 1797 C C . ASP A 1 231 ? 16.691 -14.790 -4.903 1.00 65.44 231 ASP A C 1
ATOM 1799 O O . ASP A 1 231 ? 17.540 -14.735 -4.015 1.00 65.44 231 ASP A O 1
ATOM 1803 N N . GLN A 1 232 ? 15.522 -15.410 -4.713 1.00 53.88 232 GLN A N 1
ATOM 1804 C CA . GLN A 1 232 ? 15.197 -16.102 -3.457 1.00 53.88 232 GLN A CA 1
ATOM 1805 C C . GLN A 1 232 ? 16.214 -17.196 -3.108 1.00 53.88 232 GLN A C 1
ATOM 1807 O O . GLN A 1 232 ? 16.407 -17.510 -1.937 1.00 53.88 232 GLN A O 1
ATOM 1812 N N . ARG A 1 233 ? 16.900 -17.760 -4.109 1.00 53.56 233 ARG A N 1
ATOM 1813 C CA . ARG A 1 233 ? 17.976 -18.738 -3.893 1.00 53.56 233 ARG A CA 1
ATOM 1814 C C . ARG A 1 233 ? 19.190 -18.146 -3.176 1.00 53.56 233 ARG A C 1
ATOM 1816 O O . ARG A 1 233 ? 19.902 -18.891 -2.510 1.00 53.56 233 ARG A O 1
ATOM 1823 N N . ASP A 1 234 ? 19.385 -16.835 -3.278 1.00 50.88 234 ASP A N 1
ATOM 1824 C CA . ASP A 1 234 ? 20.481 -16.110 -2.635 1.00 50.88 234 ASP A CA 1
ATOM 1825 C C . ASP A 1 234 ? 20.088 -15.554 -1.252 1.00 50.88 234 ASP A C 1
ATOM 1827 O O . ASP A 1 234 ? 20.963 -15.145 -0.493 1.00 50.88 234 ASP A O 1
ATOM 1831 N N . ALA A 1 235 ? 18.790 -15.550 -0.914 1.00 52.25 235 ALA A N 1
ATOM 1832 C CA . ALA A 1 235 ? 18.239 -14.929 0.296 1.00 52.25 235 ALA A CA 1
ATOM 1833 C C . ALA A 1 235 ? 17.921 -15.910 1.444 1.00 52.25 235 ALA A C 1
ATOM 1835 O O . ALA A 1 235 ? 17.533 -15.488 2.525 1.00 52.25 235 ALA A O 1
ATOM 1836 N N . GLY A 1 236 ? 18.074 -17.221 1.232 1.00 45.44 236 GLY A N 1
ATOM 1837 C CA . GLY A 1 236 ? 17.645 -18.227 2.211 1.00 45.44 236 GLY A CA 1
ATOM 1838 C C . GLY A 1 236 ? 16.113 -18.380 2.290 1.00 45.44 236 GLY A C 1
ATOM 1839 O O . GLY A 1 236 ? 15.369 -17.688 1.594 1.00 45.44 236 GLY A O 1
ATOM 1840 N N . PRO A 1 237 ? 15.601 -19.354 3.064 1.00 46.00 237 PRO A N 1
ATOM 1841 C CA . PRO A 1 237 ? 14.163 -19.584 3.167 1.00 46.00 237 PRO A CA 1
ATOM 1842 C C . PRO A 1 237 ? 13.475 -18.423 3.897 1.00 46.00 237 PRO A C 1
ATOM 1844 O O . PRO A 1 237 ? 13.805 -18.139 5.046 1.00 46.00 237 PRO A O 1
ATOM 1847 N N . MET A 1 238 ? 12.479 -17.797 3.258 1.00 46.22 238 MET A N 1
ATOM 1848 C CA . MET A 1 238 ? 11.584 -16.873 3.960 1.00 46.22 238 MET A CA 1
ATOM 1849 C C . MET A 1 238 ? 10.843 -17.629 5.074 1.00 46.22 238 MET A C 1
ATOM 1851 O O . MET A 1 238 ? 10.337 -18.729 4.815 1.00 46.22 238 MET A O 1
ATOM 1855 N N . PRO A 1 239 ? 10.751 -17.078 6.297 1.00 42.69 239 PRO A N 1
ATOM 1856 C CA . PRO A 1 239 ? 10.001 -17.712 7.364 1.00 42.69 239 PRO A CA 1
ATOM 1857 C C . PRO A 1 239 ? 8.530 -17.810 6.958 1.00 42.69 239 PRO A C 1
ATOM 1859 O O . PRO A 1 239 ? 7.822 -16.820 6.785 1.00 42.69 239 PRO A O 1
ATOM 1862 N N . HIS A 1 240 ? 8.062 -19.044 6.790 1.00 43.28 240 HIS A N 1
ATOM 1863 C CA . HIS A 1 240 ? 6.643 -19.333 6.777 1.00 43.28 240 HIS A CA 1
ATOM 1864 C C . HIS A 1 240 ? 6.125 -19.127 8.201 1.00 43.28 240 HIS A C 1
ATOM 1866 O O . HIS A 1 240 ? 6.343 -19.978 9.062 1.00 43.28 240 HIS A O 1
ATOM 1872 N N . THR A 1 241 ? 5.388 -18.049 8.457 1.00 39.59 241 THR A N 1
ATOM 1873 C CA . THR A 1 241 ? 4.426 -18.033 9.565 1.00 39.59 241 THR A CA 1
ATOM 1874 C C . THR A 1 241 ? 3.241 -18.910 9.169 1.00 39.59 241 THR A C 1
ATOM 1876 O O . THR A 1 241 ? 2.156 -18.466 8.801 1.00 39.59 241 THR A O 1
ATOM 1879 N N . SER A 1 242 ? 3.471 -20.221 9.187 1.00 33.56 242 SER A N 1
ATOM 1880 C CA . SER A 1 242 ? 2.397 -21.189 9.335 1.00 33.56 242 SER A CA 1
ATOM 1881 C C . SER A 1 242 ? 1.932 -21.108 10.786 1.00 33.56 242 SER A C 1
ATOM 1883 O O . SER A 1 242 ? 2.506 -21.774 11.647 1.00 33.56 242 SER A O 1
ATOM 1885 N N . ASN A 1 243 ? 0.934 -20.271 11.065 1.00 35.53 243 ASN A N 1
ATOM 1886 C CA . ASN A 1 243 ? 0.267 -20.312 12.361 1.00 35.53 243 ASN A CA 1
ATOM 1887 C C . ASN A 1 243 ? -0.596 -21.579 12.422 1.00 35.53 243 ASN A C 1
ATOM 1889 O O . ASN A 1 243 ? -1.536 -21.748 11.639 1.00 35.53 243 ASN A O 1
ATOM 1893 N N . GLN A 1 244 ? -0.179 -22.486 13.311 1.00 31.17 244 GLN A N 1
ATOM 1894 C CA . GLN A 1 244 ? -1.031 -23.498 13.936 1.00 31.17 244 GLN A CA 1
ATOM 1895 C C . GLN A 1 244 ? -2.014 -22.836 14.896 1.00 31.17 244 GLN A C 1
ATOM 1897 O O . GLN A 1 244 ? -1.639 -21.793 15.476 1.00 31.17 244 GLN A O 1
#

Sequence (244 aa):
MISGDTIGIYVGDGNVVYAKSAADGVVKEPVSAGSWTAWFEIPWIEYGEENSFSNEIQFEEYDEKKKNNLGLVQWAIQAYENGWGYVYGTYGNVLTESLLQDRASVFGGEVTDYMDFIRQNWLGKRCSDCVGLIKGYGWYDSASGEIVVGSNGMMDVGANAMFANATVKGKIDTIPEVPGLAVWVDGHIGIYIGNGEVIEAMNTLRGVTRTKLAGREWTHWLQIPYISYIDQRDAGPMPHTSNQ

Solvent-accessible surface area (backbone atoms only — not comparable to full-atom values): 14314 Å² total; per-residue (Å²): 132,90,85,65,87,87,72,63,47,76,73,57,96,63,27,29,39,31,73,75,42,96,87,69,36,72,44,77,44,49,50,88,78,52,92,78,87,80,85,85,84,60,95,90,58,88,76,76,56,100,71,68,52,61,82,76,86,80,71,96,77,69,53,89,92,52,54,31,19,65,50,46,33,49,51,46,49,50,37,37,77,32,60,20,22,27,40,64,91,31,34,55,46,67,34,43,73,69,56,50,52,52,37,28,72,76,54,37,67,78,32,57,78,42,46,71,57,44,57,77,75,25,60,72,31,28,18,14,22,31,43,24,50,57,45,18,60,42,16,48,37,83,91,80,73,44,74,41,85,62,32,79,72,28,75,92,60,54,38,56,54,50,59,67,66,26,87,50,66,47,49,42,96,67,61,69,96,52,49,34,27,33,34,28,37,96,78,41,34,32,36,28,61,40,97,58,29,28,38,30,31,76,41,68,93,64,9,29,39,79,44,59,51,74,95,53,82,60,50,25,29,29,46,53,79,56,46,44,82,74,59,63,88,80,67,54,85,77,84,77,86,75,81,125